Protein AF-A0A1A8FYP5-F1 (afdb_monomer)

Secondary structure (DSSP, 8-state):
--GGG--GGGEEEEEE-SSEEEEEESSSSEEEEEEEEEGGGTTS-SS-HHHHHHHHHHHHHHIIIIIHHHH-TTT----EEEE--HHHHHHHHHHHHTTS-GGGTTEEE--SS-EEEEEE-TTS-TTS---SSPPEEEEE-----S----TT---GGGGTS-HHHHHHHHHHHTTS-SS-----HHHHTT--HHHHHHHHHHHHHS-TTTEEEEETTEEEE-PPTT-SSPP-HHHHHHHHHHHHHSSSSS--S---HHHHHHHHHHHHHHHHH---S--------------S-TT-HHHHHHHH--

Structure (mmCIF, N/CA/C/O backbone):
data_AF-A0A1A8FYP5-F1
#
_entry.id   AF-A0A1A8FYP5-F1
#
loop_
_atom_site.group_PDB
_atom_site.id
_atom_site.type_symbol
_atom_site.label_atom_id
_atom_site.label_alt_id
_atom_site.label_comp_id
_atom_site.label_asym_id
_atom_site.label_entity_id
_atom_site.label_seq_id
_atom_site.pdbx_PDB_ins_code
_atom_site.Cartn_x
_atom_site.Cartn_y
_atom_site.Cartn_z
_atom_site.occupancy
_atom_site.B_iso_or_equiv
_atom_site.auth_seq_id
_atom_site.auth_comp_id
_atom_site.auth_asym_id
_atom_site.auth_atom_id
_atom_site.pdbx_PDB_model_num
ATOM 1 N N . MET A 1 1 ? -21.197 -4.243 16.139 1.00 51.50 1 MET A N 1
ATOM 2 C CA . MET A 1 1 ? -20.374 -3.668 17.222 1.00 51.50 1 MET A CA 1
ATOM 3 C C . MET A 1 1 ? -21.334 -2.802 18.012 1.00 51.50 1 MET A C 1
ATOM 5 O O . MET A 1 1 ? -21.936 -1.933 17.393 1.00 51.50 1 MET A O 1
ATOM 9 N N . GLU A 1 2 ? -21.618 -3.127 19.275 1.00 50.84 2 GLU A N 1
ATOM 10 C CA . GLU A 1 2 ? -22.495 -2.278 20.097 1.00 50.84 2 GLU A CA 1
ATOM 11 C C . GLU A 1 2 ? -21.805 -0.919 20.267 1.00 50.84 2 GLU A C 1
ATOM 13 O O . GLU A 1 2 ? -20.678 -0.856 20.756 1.00 50.84 2 GLU A O 1
ATOM 18 N N . LEU A 1 3 ? -22.440 0.150 19.782 1.00 54.50 3 LEU A N 1
ATOM 19 C CA . LEU A 1 3 ? -21.845 1.489 19.717 1.00 54.50 3 LEU A CA 1
ATOM 20 C C . LEU A 1 3 ? -21.621 2.104 21.109 1.00 54.50 3 LEU A C 1
ATOM 22 O O . LEU A 1 3 ? -20.746 2.948 21.255 1.00 54.50 3 LEU A O 1
ATOM 26 N N . ASP A 1 4 ? -22.320 1.617 22.137 1.00 53.53 4 ASP A N 1
ATOM 27 C CA . ASP A 1 4 ? -22.262 2.142 23.509 1.00 53.53 4 ASP A CA 1
ATOM 28 C C . ASP A 1 4 ? -21.090 1.594 24.355 1.00 53.53 4 ASP A C 1
ATOM 30 O O . ASP A 1 4 ? -21.012 1.866 25.551 1.00 53.53 4 ASP A O 1
ATOM 34 N N . LYS A 1 5 ? -20.170 0.809 23.768 1.00 67.88 5 LYS A N 1
ATOM 35 C CA . LYS A 1 5 ? -19.053 0.150 24.485 1.00 67.88 5 LYS A CA 1
ATOM 36 C C . LYS A 1 5 ? -17.725 0.149 23.716 1.00 67.88 5 LYS A C 1
ATOM 38 O O . LYS A 1 5 ? -16.958 -0.807 23.804 1.00 67.88 5 LYS A O 1
ATOM 43 N N . MET A 1 6 ? -17.455 1.168 22.901 1.00 88.19 6 MET A N 1
ATOM 44 C CA . MET A 1 6 ? -16.151 1.256 22.232 1.00 88.19 6 MET A CA 1
ATOM 45 C C . MET A 1 6 ? -15.095 1.841 23.174 1.00 88.19 6 MET A C 1
ATOM 47 O O . MET A 1 6 ? -15.180 3.013 23.525 1.00 88.19 6 MET A O 1
ATOM 51 N N . ASP A 1 7 ? -14.099 1.032 23.535 1.00 92.69 7 ASP A N 1
ATOM 52 C CA . ASP A 1 7 ? -12.944 1.427 24.350 1.00 92.69 7 ASP A CA 1
ATOM 53 C C . ASP A 1 7 ? -11.739 1.736 23.443 1.00 92.69 7 ASP A C 1
ATOM 55 O O . ASP A 1 7 ? -11.328 0.908 22.625 1.00 92.69 7 ASP A O 1
ATOM 59 N N . GLU A 1 8 ? -11.142 2.927 23.553 1.00 94.12 8 GLU A N 1
ATOM 60 C CA . GLU A 1 8 ? -9.932 3.296 22.812 1.00 94.12 8 GLU A CA 1
ATOM 61 C C . GLU A 1 8 ? -8.733 2.397 23.142 1.00 94.12 8 GLU A C 1
ATOM 63 O O . GLU A 1 8 ? -7.806 2.277 22.332 1.00 94.12 8 GLU A O 1
ATOM 68 N N . ASN A 1 9 ? -8.736 1.729 24.299 1.00 95.12 9 ASN A N 1
ATOM 69 C CA . ASN A 1 9 ? -7.691 0.805 24.731 1.00 95.12 9 ASN A CA 1
ATOM 70 C C . ASN A 1 9 ? -7.602 -0.443 23.852 1.00 95.12 9 ASN A C 1
ATOM 72 O O . ASN A 1 9 ? -6.491 -0.926 23.610 1.00 95.12 9 ASN A O 1
ATOM 76 N N . ASP A 1 10 ? -8.712 -0.838 23.228 1.00 95.38 10 ASP A N 1
ATOM 77 C CA . ASP A 1 10 ? -8.781 -1.960 22.292 1.00 95.38 10 ASP A CA 1
ATOM 78 C C . ASP A 1 10 ? -8.183 -1.664 20.910 1.00 95.38 10 ASP A C 1
ATOM 80 O O . ASP A 1 10 ? -8.091 -2.556 20.061 1.00 95.38 10 ASP A O 1
ATOM 84 N N . TRP A 1 11 ? -7.734 -0.432 20.659 1.00 96.31 11 TRP A N 1
ATOM 85 C CA . TRP A 1 11 ? -7.217 -0.003 19.361 1.00 96.31 11 TRP A CA 1
ATOM 86 C C . TRP A 1 11 ? -5.785 0.507 19.460 1.00 96.31 11 TRP A C 1
ATOM 88 O O . TRP A 1 11 ? -5.407 1.232 20.378 1.00 96.31 11 TRP A O 1
ATOM 98 N N . LYS A 1 12 ? -4.960 0.164 18.474 1.00 95.88 12 LYS A N 1
ATOM 99 C CA . LYS A 1 12 ? -3.576 0.645 18.369 1.00 95.88 12 LYS A CA 1
ATOM 100 C C . LYS A 1 12 ? -3.321 1.283 17.015 1.00 95.88 12 LYS A C 1
ATOM 102 O O . LYS A 1 12 ? -3.909 0.878 16.010 1.00 95.88 12 LYS A O 1
ATOM 107 N N . TYR A 1 13 ? -2.408 2.248 16.985 1.00 96.75 13 TYR A N 1
ATOM 108 C CA . TYR A 1 13 ? -1.914 2.821 15.738 1.00 96.75 13 TYR A CA 1
ATOM 109 C C . TYR A 1 13 ? -1.364 1.717 14.823 1.00 96.75 13 TYR A C 1
ATOM 111 O O . TYR A 1 13 ? -0.540 0.907 15.248 1.00 96.75 13 TYR A O 1
ATOM 119 N N . HIS A 1 14 ? -1.831 1.677 13.574 1.00 95.94 14 HIS A N 1
ATOM 120 C CA . HIS A 1 14 ? -1.393 0.694 12.582 1.00 95.94 14 HIS A CA 1
ATOM 121 C C . HIS A 1 14 ? -0.513 1.334 11.500 1.00 95.94 14 HIS A C 1
ATOM 123 O O . HIS A 1 14 ? 0.501 0.772 11.086 1.00 95.94 14 HIS A O 1
ATOM 129 N N . GLY A 1 15 ? -0.883 2.531 11.043 1.00 94.62 15 GLY A N 1
ATOM 130 C CA . GLY A 1 15 ? -0.112 3.298 10.071 1.00 94.62 15 GLY A CA 1
ATOM 131 C C . GLY A 1 15 ? -0.932 4.412 9.438 1.00 94.62 15 GLY A C 1
ATOM 132 O O . GLY A 1 15 ? -2.146 4.489 9.609 1.00 94.62 15 GLY A O 1
ATOM 133 N N . GLU A 1 16 ? -0.290 5.279 8.659 1.00 95.12 16 GLU A N 1
ATOM 134 C CA . GLU A 1 16 ? -1.003 6.352 7.970 1.00 95.12 16 GLU A CA 1
ATOM 135 C C . GLU A 1 16 ? -0.411 6.707 6.607 1.00 95.12 16 GLU A C 1
ATOM 137 O O . GLU A 1 16 ? 0.773 6.526 6.315 1.00 95.12 16 GLU A O 1
ATOM 142 N N . GLY A 1 17 ? -1.282 7.241 5.755 1.00 92.19 17 GLY A N 1
ATOM 143 C CA . GLY A 1 17 ? -0.919 7.884 4.506 1.00 92.19 17 GLY A CA 1
ATOM 144 C C . GLY A 1 17 ? -1.102 9.397 4.583 1.00 92.19 17 GLY A C 1
ATOM 145 O O . GLY A 1 17 ? -1.262 10.002 5.640 1.00 92.19 17 GLY A O 1
ATOM 146 N N . ASN A 1 18 ? -1.109 10.039 3.416 1.00 91.19 18 ASN A N 1
ATOM 147 C CA . ASN A 1 18 ? -1.322 11.486 3.329 1.00 91.19 18 ASN A CA 1
ATOM 148 C C . ASN A 1 18 ? -2.791 11.911 3.535 1.00 91.19 18 ASN A C 1
ATOM 150 O O . ASN A 1 18 ? -3.064 13.085 3.758 1.00 91.19 18 ASN A O 1
ATOM 154 N N . LYS A 1 19 ? -3.742 10.987 3.366 1.00 93.75 19 LYS A N 1
ATOM 155 C CA . LYS A 1 19 ? -5.187 11.281 3.332 1.00 93.75 19 LYS A CA 1
ATOM 156 C C . LYS A 1 19 ? -5.993 10.537 4.395 1.00 93.75 19 LYS A C 1
ATOM 158 O O . LYS A 1 19 ? -7.156 10.849 4.592 1.00 93.75 19 LYS A O 1
ATOM 163 N N . SER A 1 20 ? -5.3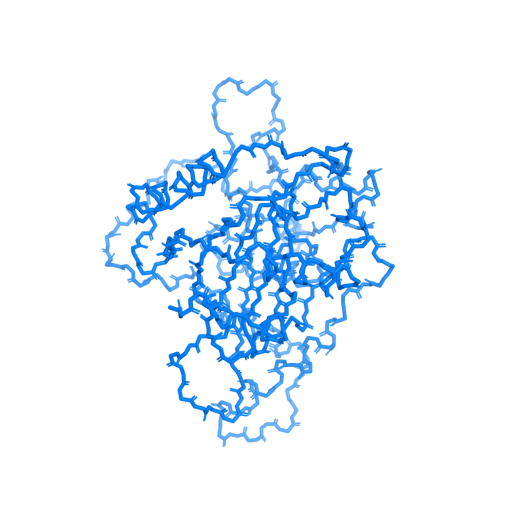95 9.543 5.043 1.00 96.75 20 SER A N 1
ATOM 164 C CA . SER A 1 20 ? -6.080 8.708 6.024 1.00 96.75 20 SER A CA 1
ATOM 165 C C . SER A 1 20 ? -5.098 8.128 7.030 1.00 96.75 20 SER A C 1
ATOM 167 O O . SER A 1 20 ? -3.932 7.899 6.686 1.00 96.75 20 SER A O 1
ATOM 169 N N . LEU A 1 21 ? -5.600 7.839 8.221 1.00 97.62 21 LEU A N 1
ATOM 170 C CA . LEU A 1 21 ? -4.923 7.133 9.302 1.00 97.62 21 LEU A CA 1
ATOM 171 C C . LEU A 1 21 ? -5.631 5.796 9.548 1.00 97.62 21 LEU A C 1
ATOM 173 O O . LEU A 1 21 ? -6.834 5.694 9.332 1.00 97.62 21 LEU A O 1
ATOM 177 N N . VAL A 1 22 ? -4.890 4.769 9.956 1.00 98.19 22 VAL A N 1
ATOM 178 C CA . VAL A 1 22 ? -5.424 3.435 10.245 1.00 98.19 22 VAL A CA 1
ATOM 179 C C . VAL A 1 22 ? -5.073 3.033 11.674 1.00 98.19 22 VAL A C 1
ATOM 181 O O . VAL A 1 22 ? -3.908 3.104 12.077 1.00 98.19 22 VAL A O 1
ATOM 184 N N . VAL A 1 23 ? -6.075 2.558 12.411 1.00 98.00 23 VAL A N 1
ATOM 185 C CA . VAL A 1 23 ? -5.914 1.870 13.698 1.00 98.00 23 VAL A CA 1
ATOM 186 C C . VAL A 1 23 ? -6.375 0.422 13.570 1.00 98.00 23 VAL A C 1
ATOM 188 O O . VAL A 1 23 ? -7.305 0.127 12.825 1.00 98.00 23 VAL A O 1
ATOM 191 N N . SER A 1 24 ? -5.730 -0.493 14.284 1.00 96.31 24 SER A N 1
ATOM 192 C CA . SER A 1 24 ? -6.094 -1.914 14.315 1.00 96.31 24 SER A CA 1
ATOM 193 C C . SER A 1 24 ? -6.605 -2.304 15.690 1.00 96.31 24 SER A C 1
ATOM 195 O O . SER A 1 24 ? -6.011 -1.886 16.685 1.00 96.31 24 SER A O 1
ATOM 197 N N . HIS A 1 25 ? -7.637 -3.140 15.739 1.00 94.81 25 HIS A N 1
ATOM 198 C CA . HIS A 1 25 ? -8.116 -3.710 16.992 1.00 94.81 25 HIS A CA 1
ATOM 199 C C . HIS A 1 25 ? -7.091 -4.724 17.539 1.00 94.81 25 HIS A C 1
ATOM 201 O O . HIS A 1 25 ? -6.414 -5.410 16.771 1.00 94.81 25 HIS A O 1
ATOM 207 N N . VAL A 1 26 ? -6.941 -4.813 18.863 1.00 91.31 26 VAL A N 1
ATOM 208 C CA . VAL A 1 26 ? -5.940 -5.677 19.518 1.00 91.31 26 VAL A CA 1
ATOM 209 C C . VAL A 1 26 ? -6.296 -7.167 19.466 1.00 91.31 26 VAL A C 1
ATOM 211 O O . VAL A 1 26 ? -5.416 -7.983 19.213 1.00 91.31 26 VAL A O 1
ATOM 214 N N . GLN A 1 27 ? -7.572 -7.514 19.664 1.00 86.56 27 GLN A N 1
ATOM 215 C CA . GLN A 1 27 ? -8.086 -8.892 19.595 1.00 86.56 27 GLN A CA 1
ATOM 216 C C . GLN A 1 27 ? -8.753 -9.248 18.257 1.00 86.56 27 GLN A C 1
ATOM 218 O O . GLN A 1 27 ? -8.592 -10.360 17.760 1.00 86.56 27 GLN A O 1
ATOM 223 N N . LEU A 1 28 ? -9.514 -8.326 17.662 1.00 89.12 28 LEU A N 1
ATOM 224 C CA . LEU A 1 28 ? -10.247 -8.586 16.425 1.00 89.12 28 LEU A CA 1
ATOM 225 C C . LEU A 1 28 ? -9.374 -8.313 15.196 1.00 89.12 28 LEU A C 1
ATOM 227 O O . LEU A 1 28 ? -8.653 -7.321 15.126 1.00 89.12 28 LEU A O 1
ATOM 231 N N . SER A 1 29 ? -9.512 -9.139 14.158 1.00 91.25 29 SER A N 1
ATOM 232 C CA . SER A 1 29 ? -8.855 -8.927 12.859 1.00 91.25 29 SER A CA 1
ATOM 233 C C . SER A 1 29 ? -9.563 -7.842 12.033 1.00 91.25 29 SER A C 1
ATOM 235 O O . SER A 1 29 ? -10.007 -8.078 10.906 1.00 91.25 29 SER A O 1
ATOM 237 N N . ARG A 1 30 ? -9.686 -6.639 12.598 1.00 94.25 30 ARG A N 1
ATOM 238 C CA . ARG A 1 30 ? -10.320 -5.472 11.977 1.00 94.25 30 ARG A CA 1
ATOM 239 C C . ARG A 1 30 ? -9.454 -4.229 12.137 1.00 94.25 30 ARG A C 1
ATOM 241 O O . ARG A 1 30 ? -8.697 -4.093 13.100 1.00 94.25 30 ARG A O 1
ATOM 248 N N . VAL A 1 31 ? -9.591 -3.316 11.186 1.00 97.44 31 VAL A N 1
ATOM 249 C CA . VAL A 1 31 ? -8.994 -1.984 11.229 1.00 97.44 31 VAL A CA 1
ATOM 250 C C . VAL A 1 31 ? -10.053 -0.924 10.956 1.00 97.44 31 VAL A C 1
ATOM 252 O O . VAL A 1 31 ? -10.997 -1.162 10.204 1.00 97.44 31 VAL A O 1
ATOM 255 N N . LEU A 1 32 ? -9.868 0.255 11.543 1.00 98.44 32 LEU A N 1
ATOM 256 C CA . LEU A 1 32 ? -10.612 1.459 11.192 1.00 98.44 32 LEU A CA 1
ATOM 257 C C . LEU A 1 32 ? -9.682 2.386 10.429 1.00 98.44 32 LEU A C 1
ATOM 259 O O . LEU A 1 32 ? -8.587 2.711 10.893 1.00 98.44 32 LEU A O 1
ATOM 263 N N . ARG A 1 33 ? -10.126 2.817 9.253 1.00 98.50 33 ARG A N 1
ATOM 264 C CA . ARG A 1 33 ? -9.458 3.830 8.447 1.00 98.50 33 ARG A CA 1
ATOM 265 C C . ARG A 1 33 ? -10.230 5.140 8.568 1.00 98.50 33 ARG A C 1
ATOM 267 O O . ARG A 1 33 ? -11.339 5.256 8.053 1.00 98.50 33 ARG A O 1
ATOM 274 N N . LEU A 1 34 ? -9.612 6.113 9.227 1.00 98.06 34 LEU A N 1
ATOM 275 C CA . LEU A 1 34 ? -10.158 7.443 9.480 1.00 98.06 34 LEU A CA 1
ATOM 276 C C . LEU A 1 34 ? -9.588 8.460 8.489 1.00 98.06 34 LEU A C 1
ATOM 278 O O . LEU A 1 34 ? -8.458 8.318 8.002 1.00 98.06 34 LEU A O 1
ATOM 282 N N . LEU A 1 35 ? -10.376 9.485 8.175 1.00 96.81 35 LEU A N 1
ATOM 283 C CA . LEU A 1 35 ? -9.966 10.576 7.295 1.00 96.81 35 LEU A CA 1
ATOM 284 C C . LEU A 1 35 ? -8.938 11.485 7.980 1.00 96.81 35 LEU A C 1
ATOM 286 O O . LEU A 1 35 ? -8.819 11.522 9.205 1.00 96.81 35 LEU A O 1
ATOM 290 N N . LYS A 1 36 ? -8.167 12.207 7.159 1.00 95.62 36 LYS A N 1
ATOM 291 C CA . LYS A 1 36 ? -7.244 13.249 7.611 1.00 95.62 36 LYS A CA 1
ATOM 292 C C . LYS A 1 36 ? -7.458 14.548 6.849 1.00 95.62 36 LYS A C 1
ATOM 294 O O . LYS A 1 36 ? -7.654 14.516 5.631 1.00 95.62 36 LYS A O 1
ATOM 299 N N . TYR A 1 37 ? -7.261 15.664 7.534 1.00 91.81 37 TYR A N 1
ATOM 300 C CA . TYR A 1 37 ? -7.334 17.015 6.980 1.00 91.81 37 TYR A CA 1
ATOM 301 C C . TYR A 1 37 ? -6.143 17.864 7.462 1.00 91.81 37 TYR A C 1
ATOM 303 O O . TYR A 1 37 ? -5.440 17.439 8.388 1.00 91.81 37 TYR A O 1
ATOM 311 N N . PRO A 1 38 ? -5.809 18.968 6.770 1.00 90.56 38 PRO A N 1
ATOM 312 C CA . PRO A 1 38 ? -4.733 19.876 7.175 1.00 90.56 38 PRO A CA 1
ATOM 313 C C . PRO A 1 38 ? -4.878 20.337 8.631 1.00 90.56 38 PRO A C 1
ATOM 315 O O . PRO A 1 38 ? -5.986 20.585 9.092 1.00 90.56 38 PRO A O 1
ATOM 318 N N . ALA A 1 39 ? -3.767 20.427 9.370 1.00 85.69 39 ALA A N 1
ATOM 319 C CA . ALA A 1 39 ? -3.796 20.867 10.770 1.00 85.69 39 ALA A CA 1
ATOM 320 C C . ALA A 1 39 ? -4.225 22.339 10.929 1.00 85.69 39 ALA A C 1
ATOM 322 O O . ALA A 1 39 ? -4.796 22.702 11.953 1.00 85.69 39 ALA A O 1
ATOM 323 N N . GLU A 1 40 ? -3.990 23.162 9.906 1.00 83.06 40 GLU A N 1
ATOM 324 C CA . GLU A 1 40 ? -4.472 24.549 9.810 1.00 83.06 40 GLU A CA 1
ATOM 325 C C . GLU A 1 40 ? -6.003 24.660 9.869 1.00 83.06 40 GLU A C 1
ATOM 327 O O . GLU A 1 40 ? -6.523 25.629 10.408 1.00 83.06 40 GLU A O 1
ATOM 332 N N . ASP A 1 41 ? -6.718 23.622 9.434 1.00 80.00 41 ASP A N 1
ATOM 333 C CA . ASP A 1 41 ? -8.180 23.563 9.481 1.00 80.00 41 ASP A CA 1
ATOM 334 C C . ASP A 1 41 ? -8.694 22.916 10.787 1.00 80.00 41 ASP A C 1
ATOM 336 O O . ASP A 1 41 ? -9.860 22.549 10.874 1.00 80.00 41 ASP A O 1
ATOM 340 N N . SER A 1 42 ? -7.845 22.702 11.804 1.00 77.44 42 SER A N 1
ATOM 341 C CA . SER A 1 42 ? -8.212 21.928 13.007 1.00 77.44 42 SER A CA 1
ATOM 342 C C . SER A 1 42 ? -9.259 22.572 13.914 1.00 77.44 42 SER A C 1
ATOM 344 O O . SER A 1 42 ? -9.904 21.841 14.661 1.00 77.44 42 SER A O 1
ATOM 346 N N . GLU A 1 43 ? -9.460 23.889 13.841 1.00 77.00 43 GLU A N 1
ATOM 347 C CA . GLU A 1 43 ? -10.414 24.601 14.701 1.00 77.00 43 GLU A CA 1
ATOM 348 C C . GLU A 1 43 ? -11.875 24.415 14.269 1.00 77.00 43 GLU A C 1
ATOM 350 O O . GLU A 1 43 ? -12.780 24.508 15.099 1.00 77.00 43 GLU A O 1
ATOM 355 N N . ASN A 1 44 ? -12.113 24.119 12.987 1.00 78.62 44 ASN A N 1
ATOM 356 C CA . ASN A 1 44 ? -13.449 23.973 12.419 1.00 78.62 44 ASN A CA 1
ATOM 357 C C . ASN A 1 44 ? -13.621 22.596 11.767 1.00 78.62 44 ASN A C 1
ATOM 359 O O . ASN A 1 44 ? -12.673 22.049 11.205 1.00 78.62 44 ASN A O 1
ATOM 363 N N . PRO A 1 45 ? -14.834 22.016 11.783 1.00 80.19 45 PRO A N 1
ATOM 364 C CA . PRO A 1 45 ? -15.087 20.792 11.041 1.00 80.19 45 PRO A CA 1
ATOM 365 C C . PRO A 1 45 ? -14.866 21.055 9.538 1.00 80.19 45 PRO A C 1
ATOM 367 O O . PRO A 1 45 ? -15.543 21.912 8.966 1.00 80.19 45 PRO A O 1
ATOM 370 N N . PRO A 1 46 ? -13.958 20.320 8.866 1.00 83.06 46 PRO A N 1
ATOM 371 C CA . PRO A 1 46 ? -13.638 20.558 7.454 1.00 83.06 46 PRO A CA 1
ATOM 372 C C . PRO A 1 46 ? -14.792 20.175 6.512 1.00 83.06 46 PRO A C 1
ATOM 374 O O . PRO A 1 46 ? -14.787 20.535 5.338 1.00 83.06 46 PRO A O 1
ATOM 377 N N . GLN A 1 47 ? -15.746 19.388 7.014 1.00 90.00 47 GLN A N 1
ATOM 378 C CA . GLN A 1 47 ? -16.931 18.906 6.313 1.00 90.00 47 GLN A CA 1
ATOM 379 C C . GLN A 1 47 ? -17.980 18.422 7.325 1.00 90.00 47 GLN A C 1
ATOM 381 O O . GLN A 1 47 ? -17.651 18.153 8.484 1.00 90.00 47 GLN A O 1
ATOM 386 N N . THR A 1 48 ? -19.234 18.273 6.892 1.00 93.00 48 THR A N 1
ATOM 387 C CA . THR A 1 48 ? -20.295 17.691 7.731 1.00 93.00 48 THR A CA 1
ATOM 388 C C . THR A 1 48 ? -20.138 16.173 7.872 1.00 93.00 48 THR A C 1
ATOM 390 O O . THR A 1 48 ? -19.434 15.523 7.092 1.00 93.00 48 THR A O 1
ATOM 393 N N . ALA A 1 49 ? -20.822 15.576 8.853 1.00 93.38 49 ALA A N 1
ATOM 394 C CA . ALA A 1 49 ? -20.826 14.125 9.037 1.00 93.38 49 ALA A CA 1
ATOM 395 C C . ALA A 1 49 ? -21.393 13.389 7.808 1.00 93.38 49 ALA A C 1
ATOM 397 O O . ALA A 1 49 ? -20.879 12.342 7.422 1.00 93.38 49 ALA A O 1
ATOM 398 N N . GLU A 1 50 ? -22.399 13.956 7.142 1.00 95.75 50 GLU A N 1
ATOM 399 C CA . GLU A 1 50 ? -23.004 13.413 5.921 1.00 95.75 50 GLU A CA 1
ATOM 400 C C . GLU A 1 50 ? -22.030 13.463 4.742 1.00 95.75 50 GLU A C 1
ATOM 402 O O . GLU A 1 50 ? -21.937 12.507 3.971 1.00 95.75 50 GLU A O 1
ATOM 407 N N . GLN A 1 51 ? -21.268 14.553 4.617 1.00 96.25 51 GLN A N 1
ATOM 408 C CA . GLN A 1 51 ? -20.231 14.688 3.594 1.00 96.25 51 GLN A CA 1
ATOM 409 C C . GLN A 1 51 ? -19.098 13.683 3.821 1.00 96.25 51 GLN A C 1
ATOM 411 O O . GLN A 1 51 ? -18.700 12.991 2.883 1.00 96.25 51 GLN A O 1
ATOM 416 N N . ALA A 1 52 ? -18.635 13.534 5.066 1.00 95.75 52 ALA A N 1
ATOM 417 C CA . ALA A 1 52 ? -17.641 12.528 5.428 1.00 95.75 52 ALA A CA 1
ATOM 418 C C . ALA A 1 52 ? -18.150 11.104 5.157 1.00 95.75 52 ALA A C 1
ATOM 420 O O . ALA A 1 52 ? -17.440 10.295 4.557 1.00 95.75 52 ALA A O 1
ATOM 421 N N . PHE A 1 53 ? -19.397 10.806 5.534 1.00 97.44 53 PHE A N 1
ATOM 422 C CA . PHE A 1 53 ? -20.037 9.524 5.253 1.00 97.44 53 PHE A CA 1
ATOM 423 C C . PHE A 1 53 ? -20.082 9.250 3.748 1.00 97.44 53 PHE A C 1
ATOM 425 O O . PHE A 1 53 ? -19.616 8.204 3.306 1.00 97.44 53 PHE A O 1
ATOM 432 N N . SER A 1 54 ? -20.571 10.204 2.949 1.00 97.75 54 SER A N 1
ATOM 433 C CA . SER A 1 54 ? -20.643 10.084 1.489 1.00 97.75 54 SER A CA 1
ATOM 434 C C . SER A 1 54 ? -19.257 9.910 0.860 1.00 97.75 54 SER A C 1
ATOM 436 O O . SER A 1 54 ? -19.075 9.070 -0.019 1.00 97.75 54 SER A O 1
ATOM 438 N N . GLN A 1 55 ? -18.240 10.624 1.353 1.00 97.12 55 GLN A N 1
ATOM 439 C CA . GLN A 1 55 ? -16.861 10.457 0.901 1.00 97.12 55 GLN A CA 1
ATOM 440 C C . GLN A 1 55 ? -16.358 9.026 1.126 1.00 97.12 55 GLN A C 1
ATOM 442 O O . GLN A 1 55 ? -15.721 8.456 0.238 1.00 97.12 55 GLN A O 1
ATOM 447 N N . ILE A 1 56 ? -16.615 8.446 2.301 1.00 97.94 56 ILE A N 1
ATOM 448 C CA . ILE A 1 56 ? -16.192 7.077 2.606 1.00 97.94 56 ILE A CA 1
ATOM 449 C C . ILE A 1 56 ? -17.045 6.063 1.832 1.00 97.94 56 ILE A C 1
ATOM 451 O O . ILE A 1 56 ? -16.493 5.099 1.303 1.00 97.94 56 ILE A O 1
ATOM 455 N N . GLN A 1 57 ? -18.346 6.307 1.679 1.00 98.44 57 GLN A N 1
ATOM 456 C CA . GLN A 1 57 ? -19.236 5.466 0.879 1.00 98.44 57 GLN A CA 1
ATOM 457 C C . GLN A 1 57 ? -18.776 5.403 -0.580 1.00 98.44 57 GLN A C 1
ATOM 459 O O . GLN A 1 57 ? -18.653 4.316 -1.127 1.00 98.44 57 GLN A O 1
ATOM 464 N N . ASN A 1 58 ? -18.365 6.528 -1.171 1.00 98.38 58 ASN A N 1
ATOM 465 C CA . ASN A 1 58 ? -17.791 6.547 -2.518 1.00 98.38 58 ASN A CA 1
ATOM 466 C C . ASN A 1 58 ? -16.518 5.684 -2.635 1.00 98.38 58 ASN A C 1
ATOM 468 O O . ASN A 1 58 ? -16.245 5.128 -3.698 1.00 98.38 58 ASN A O 1
ATOM 472 N N . ILE A 1 59 ? -15.721 5.555 -1.563 1.00 98.19 59 ILE A N 1
ATOM 473 C CA . ILE A 1 59 ? -14.557 4.650 -1.539 1.00 98.19 59 ILE A CA 1
ATOM 474 C C . ILE A 1 59 ? -15.020 3.189 -1.558 1.00 98.19 59 ILE A C 1
ATOM 476 O O . ILE A 1 59 ? -14.443 2.391 -2.299 1.00 98.19 59 ILE A O 1
ATOM 480 N N . VAL A 1 60 ? -16.041 2.850 -0.764 1.00 98.25 60 VAL A N 1
ATOM 481 C CA . VAL A 1 60 ? -16.642 1.508 -0.736 1.00 98.25 60 VAL A CA 1
ATOM 482 C C . VAL A 1 60 ? -17.224 1.167 -2.105 1.00 98.25 60 VAL A C 1
ATOM 484 O O . VAL A 1 60 ? -16.842 0.147 -2.670 1.00 98.25 60 VAL A O 1
ATOM 487 N N . ASP A 1 61 ? -18.037 2.055 -2.674 1.00 98.31 61 ASP A N 1
ATOM 488 C CA . ASP A 1 61 ? -18.715 1.857 -3.957 1.00 98.31 61 ASP A CA 1
ATOM 489 C C . ASP A 1 61 ? -17.723 1.735 -5.113 1.00 98.31 61 ASP A C 1
ATOM 491 O O . ASP A 1 61 ? -17.869 0.880 -5.982 1.00 98.31 61 ASP A O 1
ATOM 495 N N . PHE A 1 62 ? -16.666 2.552 -5.131 1.00 98.50 62 PHE A N 1
ATOM 496 C CA . PHE A 1 62 ? -15.608 2.405 -6.127 1.00 98.50 62 PHE A CA 1
ATOM 497 C C . PHE A 1 62 ? -14.883 1.063 -5.973 1.00 98.50 62 PHE A C 1
ATOM 499 O O . PHE A 1 62 ? -14.572 0.395 -6.962 1.00 98.50 62 PHE A O 1
ATOM 506 N N . SER A 1 63 ? -14.627 0.644 -4.732 1.00 97.56 63 SER A N 1
ATOM 507 C CA . SER A 1 63 ? -13.995 -0.643 -4.464 1.00 97.56 63 SER A CA 1
ATOM 508 C C . SER A 1 63 ? -14.873 -1.812 -4.922 1.00 97.56 63 SER A C 1
ATOM 510 O O . SER A 1 63 ? -14.384 -2.672 -5.649 1.00 97.56 63 SER A O 1
ATOM 512 N N . SER A 1 64 ? -16.158 -1.834 -4.553 1.00 96.44 64 SER A N 1
ATOM 513 C CA . SER A 1 64 ? -17.083 -2.931 -4.862 1.00 96.44 64 SER A CA 1
ATOM 514 C C . SER A 1 64 ? -17.529 -2.952 -6.319 1.00 96.44 64 SER A C 1
ATOM 516 O O . SER A 1 64 ? -17.591 -4.017 -6.918 1.00 96.44 64 SER A O 1
ATOM 518 N N . ASN A 1 65 ? -17.823 -1.794 -6.908 1.00 97.00 65 ASN A N 1
ATOM 519 C CA . ASN A 1 65 ? -18.465 -1.737 -8.222 1.00 97.00 65 ASN A CA 1
ATOM 520 C C . ASN A 1 65 ? -17.444 -1.666 -9.366 1.00 97.00 65 ASN A C 1
ATOM 522 O O . ASN A 1 65 ? -17.749 -2.061 -10.491 1.00 97.00 65 ASN A O 1
ATOM 526 N N . VAL A 1 66 ? -16.226 -1.175 -9.094 1.00 97.88 66 VAL A N 1
ATOM 527 C CA . VAL A 1 66 ? -15.167 -1.028 -10.108 1.00 97.88 66 VAL A CA 1
ATOM 528 C C . VAL A 1 66 ? -13.999 -1.969 -9.835 1.00 97.88 66 VAL A C 1
ATOM 530 O O . VAL A 1 66 ? -13.637 -2.765 -10.700 1.00 97.88 66 VAL A O 1
ATOM 533 N N . MET A 1 67 ? -13.383 -1.893 -8.652 1.00 97.88 67 MET A N 1
ATOM 534 C CA . MET A 1 67 ? -12.122 -2.604 -8.409 1.00 97.88 67 MET A CA 1
ATOM 535 C C . MET A 1 67 ? -12.306 -4.113 -8.245 1.00 97.88 67 MET A C 1
ATOM 537 O O . MET A 1 67 ? -11.478 -4.860 -8.762 1.00 97.88 67 MET A O 1
ATOM 541 N N . CYS A 1 68 ? -13.383 -4.567 -7.599 1.00 95.69 68 CYS A N 1
ATOM 542 C CA . CYS A 1 68 ? -13.726 -5.988 -7.531 1.00 95.69 68 CYS A CA 1
ATOM 543 C C . CYS A 1 68 ? -13.898 -6.596 -8.930 1.00 95.69 68 CYS A C 1
ATOM 545 O O . CYS A 1 68 ? -13.301 -7.625 -9.222 1.00 95.69 68 CYS A O 1
ATOM 547 N N . SER A 1 69 ? -14.598 -5.910 -9.837 1.00 95.06 69 SER A N 1
ATOM 548 C CA . SER A 1 69 ? -14.783 -6.360 -11.224 1.00 95.06 69 SER A CA 1
ATOM 549 C C . SER A 1 69 ? -13.468 -6.451 -12.012 1.00 95.06 69 SER A C 1
ATOM 551 O O . SER A 1 69 ? -13.318 -7.314 -12.872 1.00 95.06 69 SER A O 1
ATOM 553 N N . LEU A 1 70 ? -12.507 -5.560 -11.740 1.00 96.12 70 LEU A N 1
ATOM 554 C CA . LEU A 1 70 ? -11.225 -5.513 -12.456 1.00 96.12 70 LEU A CA 1
ATOM 555 C C . LEU A 1 70 ? -10.166 -6.463 -11.887 1.00 96.12 70 LEU A C 1
ATOM 557 O O . LEU A 1 70 ? -9.312 -6.934 -12.636 1.00 96.12 70 LEU A O 1
ATOM 561 N N . LEU A 1 71 ? -10.165 -6.684 -10.571 1.00 95.62 71 LEU A N 1
ATOM 562 C CA . LEU A 1 71 ? -9.112 -7.426 -9.870 1.00 95.62 71 LEU A CA 1
ATOM 563 C C . LEU A 1 71 ? -9.587 -8.764 -9.295 1.00 95.62 71 LEU A C 1
ATOM 565 O O . LEU A 1 71 ? -8.749 -9.611 -9.012 1.00 95.62 71 LEU A O 1
ATOM 569 N N . GLY A 1 72 ? -10.895 -8.964 -9.144 1.00 93.44 72 GLY A N 1
ATOM 570 C CA . GLY A 1 72 ? -11.531 -10.152 -8.582 1.00 93.44 72 GLY A CA 1
ATOM 571 C C . GLY A 1 72 ? -11.875 -10.024 -7.094 1.00 93.44 72 GLY A C 1
ATOM 572 O O . GLY A 1 72 ? -11.076 -9.541 -6.289 1.00 93.44 72 GLY A O 1
ATOM 573 N N . ASP A 1 73 ? -13.040 -10.555 -6.713 1.00 91.75 73 ASP A N 1
ATOM 574 C CA . ASP A 1 73 ? -13.591 -10.501 -5.345 1.00 91.75 73 ASP A CA 1
ATOM 575 C C . ASP A 1 73 ? -12.695 -11.165 -4.292 1.00 91.75 73 ASP A C 1
ATOM 577 O O . ASP A 1 73 ? -12.716 -10.811 -3.116 1.00 91.75 73 ASP A O 1
ATOM 581 N N . LYS A 1 74 ? -11.859 -12.123 -4.711 1.00 91.19 74 LYS A N 1
ATOM 582 C CA . LYS A 1 74 ? -10.886 -12.791 -3.833 1.00 91.19 74 LYS A CA 1
ATOM 583 C C . LYS A 1 74 ? -9.746 -11.866 -3.391 1.00 91.19 74 LYS A C 1
ATOM 585 O O . LYS A 1 74 ? -9.091 -12.157 -2.395 1.00 91.19 74 LYS A O 1
ATOM 590 N N . PHE A 1 75 ? -9.476 -10.797 -4.141 1.00 93.44 75 PHE A N 1
ATOM 591 C CA . PHE A 1 75 ? -8.309 -9.931 -3.951 1.00 93.44 75 PHE A CA 1
ATOM 592 C C . PHE A 1 75 ? -8.669 -8.521 -3.465 1.00 93.44 75 PHE A C 1
ATOM 594 O O . PHE A 1 75 ? -7.773 -7.748 -3.117 1.00 93.44 75 PHE A O 1
ATOM 601 N N . VAL A 1 76 ? -9.959 -8.172 -3.434 1.00 96.00 76 VAL A N 1
ATOM 602 C CA . VAL A 1 76 ? -10.445 -6.841 -3.057 1.00 96.00 76 VAL A CA 1
ATOM 603 C C . VAL A 1 76 ? -11.401 -6.946 -1.873 1.00 96.00 76 VAL A C 1
ATOM 605 O O . VAL A 1 76 ? -12.398 -7.656 -1.915 1.00 96.00 76 VAL A O 1
ATOM 608 N N . HIS A 1 77 ? -11.111 -6.192 -0.811 1.00 95.12 77 HIS A N 1
ATOM 609 C CA . HIS A 1 77 ? -11.963 -6.090 0.372 1.00 95.12 77 HIS A CA 1
ATOM 610 C C . HIS A 1 77 ? -12.446 -4.649 0.531 1.00 95.12 77 HIS A C 1
ATOM 612 O O . HIS A 1 77 ? -11.685 -3.782 0.962 1.00 95.12 77 HIS A O 1
ATOM 618 N N . SER A 1 78 ? -13.708 -4.399 0.184 1.00 96.00 78 SER A N 1
ATOM 619 C CA . SER A 1 78 ? -14.283 -3.046 0.174 1.00 96.00 78 SER A CA 1
ATOM 620 C C . SER A 1 78 ? -14.567 -2.490 1.570 1.00 96.00 78 SER A C 1
ATOM 622 O O . SER A 1 78 ? -14.492 -1.280 1.769 1.00 96.00 78 SER A O 1
ATOM 624 N N . GLY A 1 79 ? -14.821 -3.368 2.546 1.00 95.88 79 GLY A N 1
ATOM 625 C CA . GLY A 1 79 ? -15.200 -2.965 3.899 1.00 95.88 79 GLY A CA 1
ATOM 626 C C . GLY A 1 79 ? -16.591 -2.336 3.958 1.00 95.88 79 GLY A C 1
ATOM 627 O O . GLY A 1 79 ? -17.392 -2.483 3.037 1.00 95.88 79 GLY A O 1
ATOM 628 N N . GLU A 1 80 ? -16.865 -1.642 5.057 1.00 97.50 80 GLU A N 1
ATOM 629 C CA . GLU A 1 80 ? -18.141 -0.971 5.311 1.00 97.50 80 GLU A CA 1
ATOM 630 C C . GLU A 1 80 ? -17.923 0.381 6.000 1.00 97.50 80 GLU A C 1
ATOM 632 O O . GLU A 1 80 ? -16.990 0.550 6.795 1.00 97.50 80 GLU A O 1
ATOM 637 N N . VAL A 1 81 ? -18.781 1.357 5.698 1.00 98.00 81 VAL A N 1
ATOM 638 C CA . VAL A 1 81 ? -18.788 2.639 6.411 1.00 98.00 81 VAL A CA 1
ATOM 639 C C . VAL A 1 81 ? -19.413 2.425 7.783 1.00 98.00 81 VAL A C 1
ATOM 641 O O . VAL A 1 81 ? -20.509 1.880 7.891 1.00 98.00 81 VAL A O 1
ATOM 644 N N . VAL A 1 82 ? -18.736 2.872 8.838 1.00 96.88 82 VAL A N 1
ATOM 645 C CA . VAL A 1 82 ? -19.233 2.781 10.214 1.00 96.88 82 VAL A CA 1
ATOM 646 C C . VAL A 1 82 ? -19.316 4.160 10.847 1.00 96.88 82 VAL A C 1
ATOM 648 O O . VAL A 1 82 ? -18.450 5.013 10.635 1.00 96.88 82 VAL A O 1
ATOM 651 N N . LYS A 1 83 ? -20.366 4.356 11.645 1.00 96.06 83 LYS A N 1
ATOM 652 C CA . LYS A 1 83 ? -20.490 5.491 12.558 1.00 96.06 83 LYS A CA 1
ATOM 653 C C . LYS A 1 83 ? -19.889 5.101 13.904 1.00 96.06 83 LYS A C 1
ATOM 655 O O . LYS A 1 83 ? -20.062 3.970 14.343 1.00 96.06 83 LYS A O 1
ATOM 660 N N . LEU A 1 84 ? -19.180 6.026 14.529 1.00 95.88 84 LEU A N 1
ATOM 661 C CA . LEU A 1 84 ? -18.439 5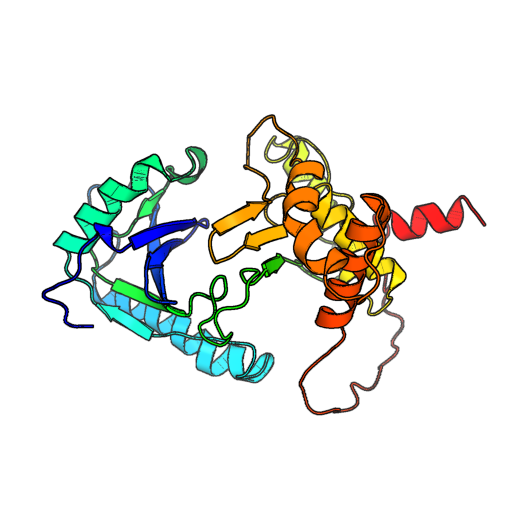.848 15.769 1.00 95.88 84 LEU A CA 1
ATOM 662 C C . LEU A 1 84 ? -18.879 6.918 16.778 1.00 95.88 84 LEU A C 1
ATOM 664 O O . LEU A 1 84 ? -19.145 8.053 16.370 1.00 95.88 84 LEU A O 1
ATOM 668 N N . PRO A 1 85 ? -18.909 6.609 18.085 1.00 95.88 85 PRO A N 1
ATOM 669 C CA . PRO A 1 85 ? -19.124 7.625 19.109 1.00 95.88 85 PRO A CA 1
ATOM 670 C C . PRO A 1 85 ? -18.030 8.697 19.045 1.00 95.88 85 PRO A C 1
ATOM 672 O O . PRO A 1 85 ? -16.842 8.376 19.002 1.00 95.88 85 PRO A O 1
ATOM 675 N N . LEU A 1 86 ? -18.413 9.976 19.063 1.00 95.00 86 LEU A N 1
ATOM 676 C CA . LEU A 1 86 ? -17.446 11.078 18.963 1.00 95.00 86 LEU A CA 1
ATOM 677 C C . LEU A 1 86 ? -16.444 11.080 20.117 1.00 95.00 86 LEU A C 1
ATOM 679 O O . LEU A 1 86 ? -15.274 11.387 19.907 1.00 95.00 86 LEU A O 1
ATOM 683 N N . GLU A 1 87 ? -16.891 10.704 21.315 1.00 95.69 87 GLU A N 1
ATOM 684 C CA . GLU A 1 87 ? -16.011 10.630 22.478 1.00 95.69 87 GLU A CA 1
ATOM 685 C C . GLU A 1 87 ? -14.909 9.587 22.283 1.00 95.69 87 GLU A C 1
ATOM 687 O O . GLU A 1 87 ? -13.731 9.911 22.416 1.00 95.69 87 GLU A O 1
ATOM 692 N N . PHE A 1 88 ? -15.266 8.386 21.816 1.00 96.44 88 PHE A N 1
ATOM 693 C CA . PHE A 1 88 ? -14.298 7.352 21.442 1.00 96.44 88 PHE A CA 1
ATOM 694 C C . PHE A 1 88 ? -13.271 7.872 20.425 1.00 96.44 88 PHE A C 1
ATOM 696 O O . PHE A 1 88 ? -12.069 7.686 20.603 1.00 96.44 88 PHE A O 1
ATOM 703 N N . VAL A 1 89 ? -13.714 8.558 19.364 1.00 96.19 89 VAL A N 1
ATOM 704 C CA . VAL A 1 89 ? -12.805 9.064 18.320 1.00 96.19 89 VAL A CA 1
ATOM 705 C C . VAL A 1 89 ? -11.839 10.120 18.875 1.00 96.19 89 VAL A C 1
ATOM 707 O O . VAL A 1 89 ? -10.659 10.124 18.512 1.00 96.19 89 VAL A O 1
ATOM 710 N N . ARG A 1 90 ? -12.303 10.992 19.779 1.00 95.81 90 ARG A N 1
ATOM 711 C CA . ARG A 1 90 ? -11.464 12.004 20.442 1.00 95.81 90 ARG A CA 1
ATOM 712 C C . ARG A 1 90 ? -10.420 11.364 21.353 1.00 95.81 90 ARG A C 1
ATOM 714 O O . ARG A 1 90 ? -9.238 11.678 2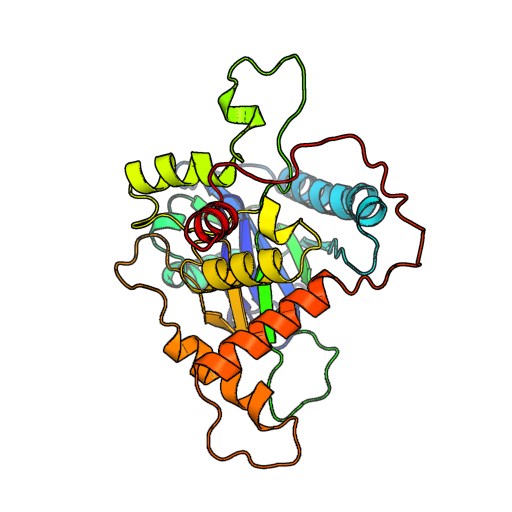1.205 1.00 95.81 90 ARG A O 1
ATOM 721 N N . GLN A 1 91 ? -10.824 10.429 22.216 1.00 96.94 91 GLN A N 1
ATOM 722 C CA . GLN A 1 91 ? -9.901 9.707 23.101 1.00 96.94 91 GLN A CA 1
ATOM 723 C C . GLN A 1 91 ? -8.875 8.898 22.301 1.00 96.94 91 GLN A C 1
ATOM 725 O O . GLN A 1 91 ? -7.669 8.968 22.554 1.00 96.94 91 GLN A O 1
ATOM 730 N N . LEU A 1 92 ? -9.327 8.221 21.241 1.00 97.19 92 LEU A N 1
ATOM 731 C CA . LEU A 1 92 ? -8.454 7.510 20.317 1.00 97.19 92 LEU A CA 1
ATOM 732 C C . LEU A 1 92 ? -7.420 8.445 19.675 1.00 97.19 92 LEU A C 1
ATOM 734 O O . LEU A 1 92 ? -6.248 8.078 19.600 1.00 97.19 92 LEU A O 1
ATOM 738 N N . SER A 1 93 ? -7.829 9.644 19.240 1.00 96.50 93 SER A N 1
ATOM 739 C CA . SER A 1 93 ? -6.937 10.655 18.650 1.00 96.50 93 SER A CA 1
ATOM 740 C C . SER A 1 93 ? -5.785 11.006 19.589 1.00 96.50 93 SER A C 1
ATOM 742 O O . SER A 1 93 ? -4.617 10.949 19.196 1.00 96.50 93 SER A O 1
ATOM 744 N N . ILE A 1 94 ? -6.114 11.301 20.851 1.00 96.50 94 ILE A N 1
ATOM 745 C CA . ILE A 1 94 ? -5.146 11.652 21.897 1.00 96.50 94 ILE A CA 1
ATOM 746 C C . ILE A 1 94 ? -4.192 10.478 22.137 1.00 96.50 94 ILE A C 1
ATOM 748 O O . ILE A 1 94 ? -2.969 10.643 22.082 1.00 96.50 94 ILE A O 1
ATOM 752 N N . LYS A 1 95 ? -4.741 9.270 22.323 1.00 96.69 95 LYS A N 1
ATOM 753 C CA . LYS A 1 95 ? -3.969 8.049 22.579 1.00 96.69 95 LYS A CA 1
ATOM 754 C C . LYS A 1 95 ? -2.946 7.766 21.481 1.00 96.69 95 LYS A C 1
ATOM 756 O O . LYS A 1 95 ? -1.805 7.412 21.771 1.00 96.69 95 LYS A O 1
ATOM 761 N N . ILE A 1 96 ? -3.324 7.882 20.210 1.00 96.69 96 ILE A N 1
ATOM 762 C CA . ILE A 1 96 ? -2.431 7.489 19.112 1.00 96.69 96 ILE A CA 1
ATOM 763 C C . ILE A 1 96 ? -1.460 8.592 18.694 1.00 96.69 96 ILE A C 1
ATOM 765 O O . ILE A 1 96 ? -0.507 8.287 17.983 1.00 96.69 96 ILE A O 1
ATOM 769 N N . GLN A 1 97 ? -1.658 9.845 19.114 1.00 95.06 97 GLN A N 1
ATOM 770 C CA . GLN A 1 97 ? -0.903 10.990 18.596 1.00 95.06 97 GLN A CA 1
ATOM 771 C C . GLN A 1 97 ? 0.619 10.826 18.739 1.00 95.06 97 GLN A C 1
ATOM 773 O O . GLN A 1 97 ? 1.351 11.103 17.793 1.00 95.06 97 GLN A O 1
ATOM 778 N N . HIS A 1 98 ? 1.098 10.308 19.871 1.00 93.25 98 HIS A N 1
ATOM 779 C CA . HIS A 1 98 ? 2.530 10.086 20.115 1.00 93.25 98 HIS A CA 1
ATOM 780 C C . HIS A 1 98 ? 3.120 8.887 19.350 1.00 93.25 98 HIS A C 1
ATOM 782 O O . HIS A 1 98 ? 4.336 8.763 19.239 1.00 93.25 98 HIS A O 1
ATOM 788 N N . HIS A 1 99 ? 2.274 8.017 18.791 1.00 93.44 99 HIS A N 1
ATOM 789 C CA . HIS A 1 99 ? 2.696 6.915 17.924 1.00 93.44 99 HIS A CA 1
ATOM 790 C C . HIS A 1 99 ? 2.832 7.343 16.456 1.00 93.44 99 HIS A C 1
ATOM 792 O O . HIS A 1 99 ? 3.375 6.596 15.636 1.00 93.44 99 HIS A O 1
ATOM 798 N N . ARG A 1 100 ? 2.316 8.525 16.100 1.00 94.06 100 ARG A N 1
ATOM 799 C CA . ARG A 1 100 ? 2.344 9.031 14.730 1.00 94.06 100 ARG A CA 1
ATOM 800 C C . ARG A 1 100 ? 3.735 9.569 14.400 1.00 94.06 100 ARG A C 1
ATOM 802 O O . ARG A 1 100 ? 4.324 10.292 15.203 1.00 94.06 100 ARG A O 1
ATOM 809 N N . PRO A 1 101 ? 4.269 9.282 13.203 1.00 90.50 101 PRO A N 1
ATOM 810 C CA . PRO A 1 101 ? 5.520 9.882 12.780 1.00 90.50 101 PRO A CA 1
ATOM 811 C C . PRO A 1 101 ? 5.410 11.406 12.687 1.00 90.50 101 PRO A C 1
ATOM 813 O O . PRO A 1 101 ? 4.475 11.913 12.071 1.00 90.50 101 PRO A O 1
ATOM 816 N N . VAL A 1 102 ? 6.397 12.133 13.220 1.00 90.06 102 VAL A N 1
ATOM 817 C CA . VAL A 1 102 ? 6.383 13.609 13.306 1.00 90.06 102 VAL A CA 1
ATOM 818 C C . VAL A 1 102 ? 6.088 14.271 11.954 1.00 90.06 102 VAL A C 1
ATOM 820 O O . VAL A 1 102 ? 5.267 15.177 11.865 1.00 90.06 102 VAL A O 1
ATOM 823 N N . TRP A 1 103 ? 6.668 13.758 10.866 1.00 87.75 103 TRP A N 1
ATOM 824 C CA . TRP A 1 103 ? 6.467 14.278 9.504 1.00 87.75 103 TRP A CA 1
ATOM 825 C C . TRP A 1 103 ? 5.071 14.015 8.908 1.00 87.75 103 TRP A C 1
ATOM 827 O O . TRP A 1 103 ? 4.820 14.364 7.756 1.00 87.75 103 TRP A O 1
ATOM 837 N N . ARG A 1 104 ? 4.182 13.330 9.636 1.00 91.44 104 ARG A N 1
ATOM 838 C CA . ARG A 1 104 ? 2.780 13.083 9.262 1.00 91.44 104 ARG A CA 1
ATOM 839 C C . ARG A 1 104 ? 1.788 13.928 10.061 1.00 91.44 104 ARG A C 1
ATOM 841 O O . ARG A 1 104 ? 0.579 13.835 9.799 1.00 91.44 104 ARG A O 1
ATOM 848 N N . CYS A 1 105 ? 2.290 14.691 11.031 1.00 92.31 105 CYS A N 1
ATOM 849 C CA . CYS A 1 105 ? 1.514 15.537 11.932 1.00 92.31 105 CYS A CA 1
ATOM 850 C C . CYS A 1 105 ? 1.184 16.916 11.335 1.00 92.31 105 CYS A C 1
ATOM 852 O O . CYS A 1 105 ? 0.508 17.696 11.990 1.00 92.31 105 CYS A O 1
ATOM 854 N N . ASP A 1 106 ? 1.551 17.174 10.072 1.00 92.25 106 ASP A N 1
ATOM 855 C CA . ASP A 1 106 ? 1.035 18.288 9.251 1.00 92.25 106 ASP A CA 1
ATOM 856 C C . ASP A 1 106 ? -0.483 18.188 9.002 1.00 92.25 106 ASP A C 1
ATOM 858 O O . ASP A 1 106 ? -1.134 19.118 8.526 1.00 92.25 106 ASP A O 1
ATOM 862 N N . LYS A 1 107 ? -1.054 17.024 9.317 1.00 94.19 107 LYS A N 1
ATOM 863 C CA . LYS A 1 107 ? -2.471 16.711 9.193 1.00 94.19 107 LYS A CA 1
ATOM 864 C C . LYS A 1 107 ? -2.988 16.024 10.437 1.00 94.19 107 LYS A C 1
ATOM 866 O O . LYS A 1 107 ? -2.291 15.203 11.042 1.00 94.19 107 LYS A O 1
ATOM 871 N N . VAL A 1 108 ? -4.251 16.262 10.737 1.00 94.25 108 VAL A N 1
ATOM 872 C CA . VAL A 1 108 ? -4.951 15.723 11.904 1.00 94.25 108 VAL A CA 1
ATOM 873 C C . VAL A 1 108 ? -5.979 14.672 11.489 1.00 94.25 108 VAL A C 1
ATOM 875 O O . VAL A 1 108 ? -6.348 14.580 10.317 1.00 94.25 108 VAL A O 1
ATOM 878 N N . MET A 1 109 ? -6.356 13.812 12.434 1.00 95.38 109 MET A N 1
ATOM 879 C CA . MET A 1 109 ? -7.406 12.807 12.257 1.00 95.38 109 MET A CA 1
ATOM 880 C C . MET A 1 109 ? -8.779 13.472 12.377 1.00 95.38 109 MET A C 1
ATOM 882 O O . MET A 1 109 ? -8.947 14.337 13.228 1.00 95.38 109 MET A O 1
ATOM 886 N N . ASP A 1 110 ? -9.748 13.064 11.556 1.00 94.75 110 ASP A N 1
ATOM 887 C CA . ASP A 1 110 ? -11.149 13.493 11.678 1.00 94.75 110 ASP A CA 1
ATOM 888 C C . ASP A 1 110 ? -11.765 13.047 13.006 1.00 94.75 110 ASP A C 1
ATOM 890 O O . ASP A 1 110 ? -12.076 11.872 13.194 1.00 94.75 110 ASP A O 1
ATOM 894 N N . ILE A 1 111 ? -11.915 14.011 13.919 1.00 95.00 111 ILE A N 1
ATOM 895 C CA . ILE A 1 111 ? -12.551 13.848 15.233 1.00 95.00 111 ILE A CA 1
ATOM 896 C C . ILE A 1 111 ? -13.973 14.428 15.292 1.00 95.00 111 ILE A C 1
ATOM 898 O O . ILE A 1 111 ? -14.588 14.417 16.359 1.00 95.00 111 ILE A O 1
ATOM 902 N N . TYR A 1 112 ? -14.492 14.951 14.174 1.00 93.75 112 TYR A N 1
ATOM 903 C CA . TYR A 1 112 ? -15.775 15.659 14.126 1.00 93.75 112 TYR A CA 1
ATOM 904 C C . TYR A 1 112 ? -16.883 14.833 13.478 1.00 93.75 112 TYR A C 1
ATOM 906 O O . TYR A 1 112 ? -18.021 14.889 13.936 1.00 93.75 112 TYR A O 1
ATOM 914 N N . SER A 1 113 ? -16.578 14.062 12.429 1.00 94.38 113 SER A N 1
ATOM 915 C CA . SER A 1 113 ? -17.617 13.346 11.673 1.00 94.38 113 SER A CA 1
ATOM 916 C C . SER A 1 113 ? -18.109 12.059 12.334 1.00 94.38 113 SER A C 1
ATOM 918 O O . SER A 1 113 ? -19.205 11.591 12.026 1.00 94.38 113 SER A O 1
ATOM 920 N N . GLY A 1 114 ? -17.277 11.436 13.176 1.00 95.00 114 GLY A N 1
ATOM 921 C CA . GLY A 1 114 ? -17.541 10.101 13.714 1.00 95.00 114 GLY A CA 1
ATOM 922 C C . GLY A 1 114 ? -17.646 9.020 12.632 1.00 95.00 114 GLY A C 1
ATOM 923 O O . GLY A 1 114 ? -18.249 7.983 12.877 1.00 95.00 114 GLY A O 1
ATOM 924 N N . CYS A 1 115 ? -17.110 9.240 11.428 1.00 96.38 115 CYS A N 1
ATOM 925 C CA . CYS A 1 115 ? -17.202 8.289 10.321 1.00 96.38 115 CYS A CA 1
ATOM 926 C C . CYS A 1 115 ? -15.849 7.619 10.048 1.00 96.38 115 CYS A C 1
ATOM 928 O O . CYS A 1 115 ? -14.810 8.276 9.967 1.00 96.38 115 CYS A O 1
ATOM 930 N N . ALA A 1 116 ? -15.857 6.302 9.854 1.00 97.88 116 ALA A N 1
ATOM 931 C CA . ALA A 1 116 ? -14.669 5.542 9.476 1.00 97.88 116 ALA A CA 1
ATOM 932 C C . ALA A 1 116 ? -15.001 4.438 8.470 1.00 97.88 116 ALA A C 1
ATOM 934 O O . ALA A 1 116 ? -16.140 3.992 8.356 1.00 97.88 116 ALA A O 1
ATOM 935 N N . LEU A 1 117 ? -13.978 3.968 7.759 1.00 98.44 117 LEU A N 1
ATOM 936 C CA . LEU A 1 117 ? -14.057 2.758 6.946 1.00 98.44 117 LEU A CA 1
ATOM 937 C C . LEU A 1 117 ? -13.556 1.561 7.761 1.00 98.44 117 LEU A C 1
ATOM 939 O O . LEU A 1 117 ? -12.379 1.516 8.130 1.00 98.44 117 LEU A O 1
ATOM 943 N N . CYS A 1 118 ? -14.431 0.597 8.028 1.00 98.12 118 CYS A N 1
ATOM 944 C CA . CYS A 1 118 ? -14.105 -0.652 8.709 1.00 98.12 118 CYS A CA 1
ATOM 945 C C . CYS A 1 118 ? -13.654 -1.702 7.687 1.00 98.12 118 CYS A C 1
ATOM 947 O O . CYS A 1 118 ? -14.369 -1.997 6.731 1.00 98.12 118 CYS A O 1
ATOM 949 N N . LEU A 1 119 ? -12.457 -2.260 7.876 1.00 97.25 119 LEU A N 1
ATOM 950 C CA . LEU A 1 119 ? -11.826 -3.216 6.959 1.00 97.25 119 LEU A CA 1
ATOM 951 C C . LEU A 1 119 ? -11.289 -4.432 7.728 1.00 97.25 119 LEU A C 1
ATOM 953 O O . LEU A 1 119 ? -10.953 -4.312 8.911 1.00 97.25 119 LEU A O 1
ATOM 957 N N . PRO A 1 120 ? -11.137 -5.599 7.078 1.00 95.25 120 PRO A N 1
ATOM 958 C CA . PRO A 1 120 ? -10.398 -6.708 7.668 1.00 95.25 120 PRO A CA 1
ATOM 959 C C . PRO A 1 120 ? -8.918 -6.341 7.855 1.00 95.25 120 PRO A C 1
ATOM 961 O O . PRO A 1 120 ? -8.302 -5.692 7.008 1.00 95.25 120 PRO A O 1
ATOM 964 N N . ASN A 1 121 ? -8.317 -6.790 8.958 1.00 94.00 121 ASN A N 1
ATOM 965 C CA . ASN A 1 121 ? -6.881 -6.646 9.178 1.00 94.00 121 ASN A CA 1
ATOM 966 C C . ASN A 1 121 ? -6.094 -7.735 8.430 1.00 94.00 121 ASN A C 1
ATOM 968 O O . ASN A 1 121 ? -5.843 -8.816 8.959 1.00 94.00 121 ASN A O 1
ATOM 972 N N . LEU A 1 122 ? -5.638 -7.423 7.217 1.00 93.69 122 LEU A N 1
ATOM 973 C CA . LEU A 1 122 ? -4.885 -8.365 6.377 1.00 93.69 122 LEU A CA 1
ATOM 974 C C . LEU A 1 122 ? -3.476 -8.692 6.903 1.00 93.69 122 LEU A C 1
ATOM 976 O O . LEU A 1 122 ? -2.834 -9.597 6.384 1.00 93.69 122 LEU A O 1
ATOM 980 N N . THR A 1 123 ? -2.990 -7.984 7.929 1.00 92.69 123 THR A N 1
ATOM 981 C CA . THR A 1 123 ? -1.694 -8.283 8.569 1.00 92.69 123 THR A CA 1
ATOM 982 C C . THR A 1 123 ? -1.795 -9.337 9.678 1.00 92.69 123 THR A C 1
ATOM 984 O O . THR A 1 123 ? -0.773 -9.799 10.188 1.00 92.69 123 THR A O 1
ATOM 987 N N . SER A 1 124 ? -3.019 -9.709 10.070 1.00 84.50 124 SER A N 1
ATOM 988 C CA . SER A 1 124 ? -3.302 -10.697 11.114 1.00 84.50 124 SER A CA 1
ATOM 989 C C . SER A 1 124 ? -4.566 -11.508 10.781 1.00 84.50 124 SER A C 1
ATOM 991 O O . SER A 1 124 ? -5.538 -11.451 11.536 1.00 84.50 124 SER A O 1
ATOM 993 N N . PRO A 1 125 ? -4.588 -12.240 9.651 1.00 71.38 125 PRO A N 1
ATOM 994 C CA . PRO A 1 125 ? -5.789 -12.929 9.186 1.00 71.38 125 PRO A CA 1
ATOM 995 C C . PRO A 1 125 ? -6.252 -14.022 10.165 1.00 71.38 125 PRO A C 1
ATOM 997 O O . PRO A 1 125 ? -5.443 -14.796 10.671 1.00 71.38 125 PRO A O 1
ATOM 1000 N N . LEU A 1 126 ? -7.572 -14.126 10.370 1.00 64.38 126 LEU A N 1
ATOM 1001 C CA . LEU A 1 126 ? -8.227 -15.129 11.238 1.00 64.38 126 LEU A CA 1
ATOM 1002 C C . LEU A 1 126 ? -8.128 -16.572 10.716 1.00 64.38 126 LEU A C 1
ATOM 1004 O O . LEU A 1 126 ? -8.459 -17.511 11.430 1.00 64.38 126 LEU A O 1
ATOM 1008 N N . LEU A 1 127 ? -7.731 -16.750 9.455 1.00 55.00 127 LEU A N 1
ATOM 1009 C CA . LEU A 1 127 ? -7.879 -18.002 8.707 1.00 55.00 127 LEU A CA 1
ATOM 1010 C C . LEU A 1 127 ? -6.795 -19.049 8.993 1.00 55.00 127 LEU A C 1
ATOM 1012 O O . LEU A 1 127 ? -6.806 -20.114 8.378 1.00 55.00 127 LEU A O 1
ATOM 1016 N N . HIS A 1 128 ? -5.868 -18.780 9.911 1.00 53.28 128 HIS A N 1
ATOM 1017 C CA . HIS A 1 128 ? -4.852 -19.754 10.285 1.00 53.28 128 HIS A CA 1
ATOM 1018 C C . HIS A 1 128 ? -5.111 -20.281 11.699 1.00 53.28 128 HIS A C 1
ATOM 1020 O O . HIS A 1 128 ? -5.240 -19.475 12.624 1.00 53.28 128 HIS A O 1
ATOM 1026 N N . PRO A 1 129 ? -5.159 -21.619 11.891 1.00 56.97 129 PRO A N 1
ATOM 1027 C CA . PRO A 1 129 ? -5.077 -22.213 13.220 1.00 56.97 129 PRO A CA 1
ATOM 1028 C C . PRO A 1 129 ? -3.882 -21.612 13.968 1.00 56.97 129 PRO A C 1
ATOM 1030 O O . PRO A 1 129 ? -2.907 -21.245 13.306 1.00 56.97 129 PRO A O 1
ATOM 1033 N N . PRO A 1 130 ? -3.903 -21.533 15.309 1.00 59.56 130 PRO A N 1
ATOM 1034 C CA . PRO A 1 130 ? -2.743 -21.090 16.067 1.00 59.56 130 PRO A CA 1
ATOM 1035 C C . PRO A 1 130 ? -1.544 -22.000 15.759 1.00 59.56 130 PRO A C 1
ATOM 1037 O O . PRO A 1 130 ? -1.382 -23.081 16.322 1.00 59.56 130 PRO A O 1
ATOM 1040 N N . THR A 1 131 ? -0.708 -21.586 14.811 1.00 64.62 131 THR A N 1
ATOM 1041 C CA . THR A 1 131 ? 0.559 -22.230 14.494 1.00 64.62 131 THR A CA 1
ATOM 1042 C C . THR A 1 131 ? 1.611 -21.733 15.474 1.00 64.62 131 THR A C 1
ATOM 1044 O O . THR A 1 131 ? 1.542 -20.609 15.972 1.00 64.62 131 THR A O 1
ATOM 1047 N N . ARG A 1 132 ? 2.644 -22.546 15.732 1.00 69.50 132 ARG A N 1
ATOM 1048 C CA . ARG A 1 132 ? 3.779 -22.136 16.585 1.00 69.50 132 ARG A CA 1
ATOM 1049 C C . ARG A 1 132 ? 4.469 -20.861 16.078 1.00 69.50 132 ARG A C 1
ATOM 1051 O O . ARG A 1 132 ? 5.084 -20.143 16.859 1.00 69.50 132 ARG A O 1
ATOM 1058 N N . THR A 1 133 ? 4.381 -20.583 14.779 1.00 79.19 133 THR A N 1
ATOM 1059 C CA . THR A 1 133 ? 4.908 -19.377 14.139 1.00 79.19 133 THR A CA 1
ATOM 1060 C C . THR A 1 133 ? 3.759 -18.464 13.694 1.00 79.19 133 THR A C 1
ATOM 1062 O O . THR A 1 133 ? 2.886 -18.920 12.957 1.00 79.19 133 THR A O 1
ATOM 1065 N N . PRO A 1 134 ? 3.741 -17.177 14.097 1.00 86.44 134 PRO A N 1
ATOM 1066 C CA . PRO A 1 134 ? 2.742 -16.212 13.627 1.00 86.44 134 PRO A CA 1
ATOM 1067 C C . PRO A 1 134 ? 2.750 -16.060 12.095 1.00 86.44 134 PRO A C 1
ATOM 1069 O O . PRO A 1 134 ? 3.788 -16.303 11.482 1.00 86.44 134 PRO A O 1
ATOM 1072 N N . PRO A 1 135 ? 1.673 -15.602 11.441 1.00 88.06 135 PRO A N 1
ATOM 1073 C CA . PRO A 1 135 ? 1.700 -15.339 10.003 1.00 88.06 135 PRO A CA 1
ATOM 1074 C C . PRO A 1 135 ? 2.669 -14.198 9.652 1.00 88.06 135 PRO A C 1
ATOM 1076 O O . PRO A 1 135 ? 2.842 -13.254 10.431 1.00 88.06 135 PRO A O 1
ATOM 1079 N N . LEU A 1 136 ? 3.285 -14.287 8.468 1.00 92.62 136 LEU A N 1
ATOM 1080 C CA . LEU A 1 136 ? 4.012 -13.182 7.839 1.00 92.62 136 LEU A CA 1
ATOM 1081 C C . LEU A 1 136 ? 3.133 -12.527 6.781 1.00 92.62 136 LEU A C 1
ATOM 1083 O O . LEU A 1 136 ? 2.541 -13.216 5.952 1.00 92.62 136 LEU A O 1
ATOM 1087 N N . CYS A 1 137 ? 3.111 -11.199 6.765 1.00 95.31 137 CYS A N 1
ATOM 1088 C CA . CYS A 1 137 ? 2.436 -10.428 5.728 1.00 95.31 137 CYS A CA 1
ATOM 1089 C C . CYS A 1 137 ? 3.412 -9.432 5.111 1.00 95.31 137 CYS A C 1
ATOM 1091 O O . CYS A 1 137 ? 4.150 -8.745 5.818 1.00 95.31 137 CYS A O 1
ATOM 1093 N N . ILE A 1 138 ? 3.429 -9.373 3.783 1.00 97.19 138 ILE A N 1
ATOM 1094 C CA . ILE A 1 138 ? 4.370 -8.561 3.020 1.00 97.19 138 ILE A CA 1
ATOM 1095 C C . ILE A 1 138 ? 3.562 -7.527 2.243 1.00 97.19 138 ILE A C 1
ATOM 1097 O O . ILE A 1 138 ? 2.797 -7.869 1.346 1.00 97.19 138 ILE A O 1
ATOM 1101 N N . GLU A 1 139 ? 3.725 -6.256 2.600 1.00 97.88 139 GLU A N 1
ATOM 1102 C CA . GLU A 1 139 ? 3.070 -5.140 1.918 1.00 97.88 139 GLU A CA 1
ATOM 1103 C C . GLU A 1 139 ? 4.014 -4.590 0.844 1.00 97.88 139 GLU A C 1
ATOM 1105 O O . GLU A 1 139 ? 5.093 -4.080 1.157 1.00 97.88 139 GLU A O 1
ATOM 1110 N N . ILE A 1 140 ? 3.604 -4.664 -0.426 1.00 98.19 140 ILE A N 1
ATOM 1111 C CA . ILE A 1 140 ? 4.358 -4.118 -1.562 1.00 98.19 140 ILE A CA 1
ATOM 1112 C C . ILE A 1 140 ? 3.553 -2.997 -2.209 1.00 98.19 140 ILE A C 1
ATOM 1114 O O . ILE A 1 140 ? 2.387 -3.165 -2.557 1.00 98.19 140 ILE A O 1
ATOM 1118 N N . LYS A 1 141 ? 4.200 -1.852 -2.455 1.00 97.81 141 LYS A N 1
ATOM 1119 C CA . LYS A 1 141 ? 3.643 -0.778 -3.290 1.00 97.81 141 LYS A CA 1
ATOM 1120 C C . LYS A 1 141 ? 4.386 -0.732 -4.629 1.00 97.81 141 LYS A C 1
ATOM 1122 O O . LYS A 1 141 ? 5.370 0.011 -4.734 1.00 97.81 141 LYS A O 1
ATOM 1127 N N . PRO A 1 142 ? 3.902 -1.454 -5.660 1.00 97.81 142 PRO A N 1
ATOM 1128 C CA . PRO A 1 142 ? 4.703 -1.826 -6.828 1.00 97.81 142 PRO A CA 1
ATOM 1129 C C . PRO A 1 142 ? 4.893 -0.688 -7.841 1.00 97.81 142 PRO A C 1
ATOM 1131 O O . PRO A 1 142 ? 5.833 -0.717 -8.631 1.00 97.81 142 PRO A O 1
ATOM 1134 N N . LYS A 1 143 ? 4.074 0.373 -7.772 1.00 98.06 143 LYS A N 1
ATOM 1135 C CA . LYS A 1 143 ? 4.069 1.507 -8.723 1.00 98.06 143 LYS A CA 1
ATOM 1136 C C . LYS A 1 143 ? 3.645 1.078 -10.138 1.00 98.06 143 LYS A C 1
ATOM 1138 O O . LYS A 1 143 ? 3.024 0.042 -10.314 1.00 98.06 143 LYS A O 1
ATOM 1143 N N . CYS A 1 144 ? 3.908 1.933 -11.129 1.00 97.44 144 CYS A N 1
ATOM 1144 C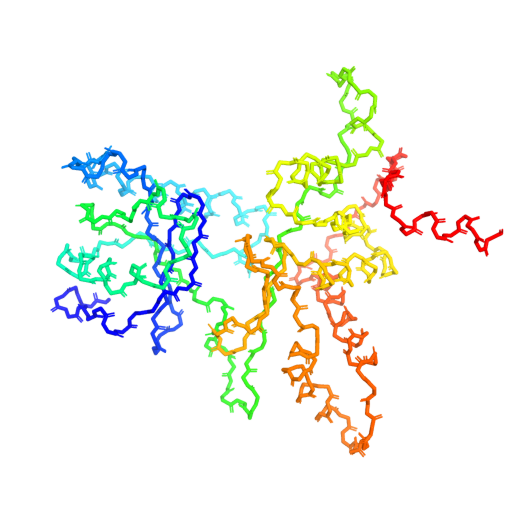 CA . CYS A 1 144 ? 3.510 1.725 -12.519 1.00 97.44 144 CYS A CA 1
ATOM 1145 C C . CYS A 1 144 ? 4.484 0.781 -13.239 1.00 97.44 144 CYS A C 1
ATOM 1147 O O . CYS A 1 144 ? 5.658 1.124 -13.390 1.00 97.44 144 CYS A O 1
ATOM 1149 N N . GLY A 1 145 ? 3.977 -0.369 -13.686 1.00 96.62 145 GLY A N 1
ATOM 1150 C CA . GLY A 1 145 ? 4.731 -1.444 -14.337 1.00 96.62 145 GLY A CA 1
ATOM 1151 C C . GLY A 1 145 ? 4.959 -1.303 -15.842 1.00 96.62 145 GLY A C 1
ATOM 1152 O O . GLY A 1 145 ? 5.465 -2.238 -16.448 1.00 96.62 145 GLY A O 1
ATOM 1153 N N . PHE A 1 146 ? 4.605 -0.174 -16.464 1.00 95.38 146 PHE A N 1
ATOM 1154 C CA . PHE A 1 146 ? 4.731 0.014 -17.914 1.00 95.38 146 PHE A CA 1
ATOM 1155 C C . PHE A 1 146 ? 5.326 1.378 -18.289 1.00 95.38 146 PHE A C 1
ATOM 1157 O O . PHE A 1 146 ? 5.339 2.322 -17.492 1.00 95.38 146 PHE A O 1
ATOM 1164 N N . LEU A 1 147 ? 5.823 1.479 -19.525 1.00 95.69 147 LEU A N 1
ATOM 1165 C CA . LEU A 1 147 ? 6.237 2.740 -20.144 1.00 95.69 147 LEU A CA 1
ATOM 1166 C C . LEU A 1 147 ? 5.092 3.294 -21.001 1.00 95.69 147 LEU A C 1
ATOM 1168 O O . LEU A 1 147 ? 4.469 2.534 -21.744 1.00 95.69 147 LEU A O 1
ATOM 1172 N N . PRO A 1 148 ? 4.789 4.598 -20.916 1.00 94.31 148 PRO A N 1
ATOM 1173 C CA . PRO A 1 148 ? 3.755 5.205 -21.740 1.00 94.31 148 PRO A CA 1
ATOM 1174 C C . PRO A 1 148 ? 4.164 5.195 -23.225 1.00 94.31 148 PRO A C 1
ATOM 1176 O O . PRO A 1 148 ? 5.314 5.472 -23.555 1.00 94.31 148 PRO A O 1
ATOM 1179 N N . THR A 1 149 ? 3.207 4.910 -24.114 1.00 91.12 149 THR A N 1
ATOM 1180 C CA . THR A 1 149 ? 3.426 4.769 -25.573 1.00 91.12 149 THR A CA 1
ATOM 1181 C C . THR A 1 149 ? 2.660 5.790 -26.422 1.00 91.12 149 THR A C 1
ATOM 1183 O O . THR A 1 149 ? 2.729 5.755 -27.645 1.00 91.12 149 THR A O 1
ATOM 1186 N N . SER A 1 150 ? 1.903 6.694 -25.795 1.00 92.56 150 SER A N 1
ATOM 1187 C CA . SER A 1 150 ? 1.084 7.681 -26.507 1.00 92.56 150 SER A CA 1
ATOM 1188 C C . SER A 1 150 ? 1.927 8.613 -27.384 1.00 92.56 150 SER A C 1
ATOM 1190 O O . SER A 1 150 ? 2.935 9.157 -26.934 1.00 92.56 150 SER A O 1
ATOM 1192 N N . LYS A 1 151 ? 1.447 8.893 -28.602 1.00 92.12 151 LYS A N 1
ATOM 1193 C CA . LYS A 1 151 ? 2.033 9.895 -29.511 1.00 92.12 151 LYS A CA 1
ATOM 1194 C C . LYS A 1 151 ? 2.053 11.317 -28.934 1.00 92.12 151 LYS A C 1
ATOM 1196 O O . LYS A 1 151 ? 2.804 12.160 -29.400 1.00 92.12 151 LYS A O 1
ATOM 1201 N N . HIS A 1 152 ? 1.254 11.583 -27.899 1.00 95.50 152 HIS A N 1
ATOM 1202 C CA . HIS A 1 152 ? 1.172 12.888 -27.236 1.00 95.50 152 HIS A CA 1
ATOM 1203 C C . HIS A 1 152 ? 2.275 13.110 -26.182 1.00 95.50 152 HIS A C 1
ATOM 1205 O O . HIS A 1 152 ? 2.238 14.073 -25.415 1.00 95.50 152 HIS A O 1
ATOM 1211 N N . ILE A 1 153 ? 3.257 12.211 -26.088 1.00 94.75 153 ILE A N 1
ATOM 1212 C CA . ILE A 1 153 ? 4.382 12.347 -25.163 1.00 94.75 153 ILE A CA 1
ATOM 1213 C C . ILE A 1 153 ? 5.419 13.305 -25.755 1.00 94.75 153 ILE A C 1
ATOM 1215 O O . ILE A 1 153 ? 6.128 12.968 -26.693 1.00 94.75 153 ILE A O 1
ATOM 1219 N N . SER A 1 154 ? 5.568 14.478 -25.141 1.00 94.88 154 SER A N 1
ATOM 1220 C CA . SER A 1 154 ? 6.503 15.520 -25.594 1.00 94.88 154 SER A CA 1
ATOM 1221 C C . SER A 1 154 ? 7.972 15.293 -25.215 1.00 94.88 154 SER A C 1
ATOM 1223 O O . SER A 1 154 ? 8.856 15.962 -25.741 1.00 94.88 154 SER A O 1
ATOM 1225 N N . LYS A 1 155 ? 8.257 14.397 -24.262 1.00 96.31 155 LYS A N 1
ATOM 1226 C CA . LYS A 1 155 ? 9.616 14.131 -23.766 1.00 96.31 155 LYS A CA 1
ATOM 1227 C C . LYS A 1 155 ? 9.971 12.668 -23.993 1.00 96.31 155 LYS A C 1
ATOM 1229 O O . LYS A 1 155 ? 9.442 11.802 -23.298 1.00 96.31 155 LYS A O 1
ATOM 1234 N N . ASP A 1 156 ? 10.906 12.427 -24.906 1.00 93.31 156 ASP A N 1
ATOM 1235 C CA . ASP A 1 156 ? 11.376 11.095 -25.311 1.00 93.31 156 ASP A CA 1
ATOM 1236 C C . ASP A 1 156 ? 11.826 10.219 -24.124 1.00 93.31 156 ASP A C 1
ATOM 1238 O O . ASP A 1 156 ? 11.503 9.039 -24.062 1.00 93.31 156 ASP A O 1
ATOM 1242 N N . ILE A 1 157 ? 12.440 10.799 -23.087 1.00 95.44 157 ILE A N 1
ATOM 1243 C CA . ILE A 1 157 ? 12.842 10.044 -21.888 1.00 95.44 157 ILE A CA 1
ATOM 1244 C C . ILE A 1 157 ? 11.681 9.278 -21.227 1.00 95.44 157 ILE A C 1
ATOM 1246 O O . ILE A 1 157 ? 11.890 8.202 -20.665 1.00 95.44 157 ILE A O 1
ATOM 1250 N N . LYS A 1 158 ? 10.441 9.783 -21.330 1.00 96.38 158 LYS A N 1
ATOM 1251 C CA . LYS A 1 158 ? 9.256 9.154 -20.728 1.00 96.38 158 LYS A CA 1
ATOM 1252 C C . LYS A 1 158 ? 8.910 7.814 -21.378 1.00 96.38 158 LYS A C 1
ATOM 1254 O O . LYS A 1 158 ? 8.258 7.011 -20.722 1.00 96.38 158 LYS A O 1
ATOM 1259 N N . THR A 1 159 ? 9.334 7.563 -22.618 1.00 94.56 159 THR A N 1
ATOM 1260 C CA . THR A 1 159 ? 9.124 6.282 -23.318 1.00 94.56 159 THR A CA 1
ATOM 1261 C C . THR A 1 159 ? 10.280 5.298 -23.098 1.00 94.56 159 THR A C 1
ATOM 1263 O O . THR A 1 159 ? 10.191 4.145 -23.511 1.00 94.56 159 THR A O 1
ATOM 1266 N N . LYS A 1 160 ? 11.363 5.730 -22.431 1.00 94.62 160 LYS A N 1
ATOM 1267 C CA . LYS A 1 160 ? 12.601 4.957 -22.220 1.00 94.62 160 LYS A CA 1
ATOM 1268 C C . LYS A 1 160 ? 12.867 4.612 -20.753 1.00 94.62 160 LYS A C 1
ATOM 1270 O O . LYS A 1 160 ? 13.430 3.557 -20.455 1.00 94.62 160 LYS A O 1
ATOM 1275 N N . VAL A 1 161 ? 12.476 5.493 -19.833 1.00 96.44 161 VAL A N 1
ATOM 1276 C CA . VAL A 1 161 ? 12.703 5.350 -18.390 1.00 96.44 161 VAL A CA 1
ATOM 1277 C C . VAL A 1 161 ? 11.381 5.449 -17.644 1.00 96.44 161 VAL A C 1
ATOM 1279 O O . VAL A 1 161 ? 10.564 6.335 -17.891 1.00 96.44 161 VAL A O 1
ATOM 1282 N N . CYS A 1 162 ? 11.155 4.531 -16.704 1.00 96.88 162 CYS A N 1
ATOM 1283 C CA . CYS A 1 162 ? 9.895 4.480 -15.980 1.00 96.88 162 CYS A CA 1
ATOM 1284 C C . CYS A 1 162 ? 9.751 5.659 -15.011 1.00 96.88 162 CYS A C 1
ATOM 1286 O O . CYS A 1 162 ? 10.727 6.216 -14.494 1.00 96.88 162 CYS A O 1
ATOM 1288 N N . ARG A 1 163 ? 8.497 6.025 -14.714 1.00 97.75 163 ARG A N 1
ATOM 1289 C CA . ARG A 1 163 ? 8.192 7.139 -13.805 1.00 97.75 163 ARG A CA 1
ATOM 1290 C C . ARG A 1 163 ? 8.835 6.957 -12.433 1.00 97.75 163 ARG A C 1
ATOM 1292 O O . ARG A 1 163 ? 9.231 7.953 -11.841 1.00 97.75 163 ARG A O 1
ATOM 1299 N N . TYR A 1 164 ? 8.939 5.725 -11.928 1.00 98.12 164 TYR A N 1
ATOM 1300 C CA . TYR A 1 164 ? 9.563 5.467 -10.630 1.00 98.12 164 TYR A CA 1
ATOM 1301 C C . TYR A 1 164 ? 11.050 5.829 -10.624 1.00 98.12 164 TYR A C 1
ATOM 1303 O O . TYR A 1 164 ? 11.446 6.643 -9.795 1.00 98.12 164 TYR A O 1
ATOM 1311 N N . CYS A 1 165 ? 11.837 5.301 -11.570 1.00 97.50 165 CYS A N 1
ATOM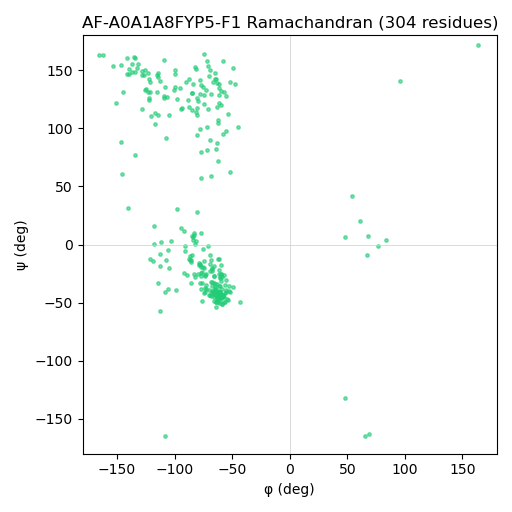 1312 C CA . CYS A 1 165 ? 13.274 5.567 -11.656 1.00 97.50 165 CYS A CA 1
ATOM 1313 C C . CYS A 1 165 ? 13.557 7.065 -11.845 1.00 97.50 165 CYS A C 1
ATOM 1315 O O . CYS A 1 165 ? 14.374 7.622 -11.123 1.00 97.50 165 CYS A O 1
ATOM 1317 N N . MET A 1 166 ? 12.809 7.763 -12.714 1.00 97.69 166 MET A N 1
ATOM 1318 C CA . MET A 1 166 ? 12.944 9.226 -12.837 1.00 97.69 166 MET A CA 1
ATOM 1319 C C . MET A 1 166 ? 12.630 9.950 -11.518 1.00 97.69 166 MET A C 1
ATOM 1321 O O . MET A 1 166 ? 13.324 10.882 -11.124 1.00 97.69 166 MET A O 1
ATOM 1325 N N . HIS A 1 167 ? 11.578 9.528 -10.814 1.00 97.81 167 HIS A N 1
ATOM 1326 C CA . HIS A 1 167 ? 11.134 10.181 -9.583 1.00 97.81 167 HIS A CA 1
ATOM 1327 C C . HIS A 1 167 ? 12.058 9.883 -8.385 1.00 97.81 167 HIS A C 1
ATOM 1329 O O . HIS A 1 167 ? 12.062 10.659 -7.433 1.00 97.81 167 HIS A O 1
ATOM 1335 N N . GLN A 1 168 ? 12.861 8.811 -8.419 1.00 97.31 168 GLN A N 1
ATOM 1336 C CA . GLN A 1 168 ? 13.903 8.564 -7.413 1.00 97.31 168 GLN A CA 1
ATOM 1337 C C . GLN A 1 168 ? 14.939 9.694 -7.387 1.00 97.31 168 GLN A C 1
ATOM 1339 O O . GLN A 1 168 ? 15.298 10.140 -6.300 1.00 97.31 168 GLN A O 1
ATOM 1344 N N . HIS A 1 169 ? 15.349 10.214 -8.552 1.00 96.94 169 HIS A N 1
ATOM 1345 C CA . HIS A 1 169 ? 16.278 11.348 -8.634 1.00 96.94 169 HIS A CA 1
ATOM 1346 C C . HIS A 1 169 ? 15.742 12.586 -7.919 1.00 96.94 169 HIS A C 1
ATOM 1348 O O . HIS A 1 169 ? 16.393 13.130 -7.031 1.00 96.94 169 HIS A O 1
ATOM 1354 N N . TYR A 1 170 ? 14.505 12.967 -8.239 1.00 96.88 170 TYR A N 1
ATOM 1355 C CA . TYR A 1 170 ? 13.846 14.101 -7.598 1.00 96.88 170 TYR A CA 1
ATOM 1356 C C . TYR A 1 170 ? 13.691 13.905 -6.083 1.00 96.88 170 TYR A C 1
ATOM 1358 O O . TYR A 1 170 ? 13.963 14.822 -5.318 1.00 96.88 170 TYR A O 1
ATOM 1366 N N . LYS A 1 171 ? 13.274 12.720 -5.616 1.00 94.56 171 LYS A N 1
ATOM 1367 C CA . LYS A 1 171 ? 13.064 12.491 -4.177 1.00 94.56 171 LYS A CA 1
ATOM 1368 C C . LYS A 1 171 ? 14.349 12.587 -3.366 1.00 94.56 171 LYS A C 1
ATOM 1370 O O . LYS A 1 171 ? 14.310 13.155 -2.282 1.00 94.56 171 LYS A O 1
ATOM 1375 N N . VAL A 1 172 ? 15.449 12.042 -3.879 1.00 93.94 172 VAL A N 1
ATOM 1376 C CA . VAL A 1 172 ? 16.741 12.121 -3.189 1.00 93.94 172 VAL A CA 1
ATOM 1377 C C . VAL A 1 172 ? 17.280 13.545 -3.212 1.00 93.94 172 VAL A C 1
ATOM 1379 O O . VAL A 1 172 ? 17.672 14.060 -2.173 1.00 93.94 172 VAL A O 1
ATOM 1382 N N . SER A 1 173 ? 17.184 14.232 -4.355 1.00 95.75 173 SER A N 1
ATOM 1383 C CA . SER A 1 173 ? 17.600 15.635 -4.464 1.00 95.75 173 SER A CA 1
ATOM 1384 C C . SER A 1 173 ? 16.828 16.576 -3.532 1.00 95.75 173 SER A C 1
ATOM 1386 O O . SER A 1 173 ? 17.376 17.594 -3.133 1.00 95.75 173 SER A O 1
ATOM 1388 N N . ASN A 1 174 ? 15.576 16.257 -3.187 1.00 93.62 174 ASN A N 1
ATOM 1389 C CA . ASN A 1 174 ? 14.771 17.028 -2.231 1.00 93.62 174 ASN A CA 1
ATOM 1390 C C . ASN A 1 174 ? 14.855 16.488 -0.793 1.00 93.62 174 ASN A C 1
ATOM 1392 O O . ASN A 1 174 ? 13.987 16.787 0.022 1.00 93.62 174 ASN A O 1
ATOM 1396 N N . GLY A 1 175 ? 15.819 15.616 -0.487 1.00 90.38 175 GLY A N 1
ATOM 1397 C CA . GLY A 1 175 ? 16.023 15.084 0.863 1.00 90.38 175 GLY A CA 1
ATOM 1398 C C . GLY A 1 175 ? 14.915 14.155 1.374 1.00 90.38 175 GLY A C 1
ATOM 1399 O O . GLY A 1 175 ? 14.954 13.737 2.526 1.00 90.38 175 GLY A O 1
ATOM 1400 N N . LYS A 1 176 ? 13.935 13.774 0.540 1.00 88.88 176 LYS A N 1
ATOM 1401 C CA . LYS A 1 176 ? 12.859 12.856 0.950 1.00 88.88 176 LYS A CA 1
ATOM 1402 C C . LYS A 1 176 ? 13.387 11.456 1.265 1.00 88.88 176 LYS A C 1
ATOM 1404 O O . LYS A 1 176 ? 12.824 10.760 2.104 1.00 88.88 176 LYS A O 1
ATOM 1409 N N . TRP A 1 177 ? 14.426 11.038 0.549 1.00 90.12 177 TRP A N 1
ATOM 1410 C CA . TRP A 1 177 ? 15.155 9.797 0.784 1.00 90.12 177 TRP A CA 1
ATOM 1411 C C . TRP A 1 177 ? 16.646 10.066 0.665 1.00 90.12 177 TRP A C 1
ATOM 1413 O O . TRP A 1 177 ? 17.054 10.893 -0.141 1.00 90.12 177 TRP A O 1
ATOM 1423 N N . LYS A 1 178 ? 17.465 9.342 1.424 1.00 88.62 178 LYS A N 1
ATOM 1424 C CA . LYS A 1 178 ? 18.919 9.539 1.404 1.00 88.62 178 LYS A CA 1
ATOM 1425 C C . LYS A 1 178 ? 19.597 8.939 0.176 1.00 88.62 178 LYS A C 1
ATOM 1427 O O . LYS A 1 178 ? 20.592 9.471 -0.298 1.00 88.62 178 LYS A O 1
ATOM 1432 N N . ARG A 1 179 ? 19.069 7.822 -0.334 1.00 91.50 179 ARG A N 1
ATOM 1433 C CA . ARG A 1 179 ? 19.658 7.071 -1.449 1.00 91.50 179 ARG A CA 1
ATOM 1434 C C . ARG A 1 179 ? 18.606 6.612 -2.448 1.00 91.50 179 ARG A C 1
ATOM 1436 O O . ARG A 1 179 ? 17.425 6.475 -2.124 1.00 91.50 179 ARG A O 1
ATOM 1443 N N . HIS A 1 180 ? 19.047 6.394 -3.684 1.00 93.44 180 HIS A N 1
ATOM 1444 C CA . HIS A 1 180 ? 18.200 5.842 -4.734 1.00 93.44 180 HIS A CA 1
ATOM 1445 C C . HIS A 1 180 ? 17.956 4.354 -4.481 1.00 93.44 180 HIS A C 1
ATOM 1447 O O . HIS A 1 180 ? 18.901 3.601 -4.260 1.00 93.44 180 HIS A O 1
ATOM 1453 N N . SER A 1 181 ? 16.700 3.922 -4.584 1.00 95.25 181 SER A N 1
ATOM 1454 C CA . SER A 1 181 ? 16.403 2.495 -4.723 1.00 95.25 181 SER A CA 1
ATOM 1455 C C . SER A 1 181 ? 16.729 2.038 -6.146 1.00 95.25 181 SER A C 1
ATOM 1457 O O . SER A 1 181 ? 16.343 2.705 -7.111 1.00 95.25 181 SER A O 1
ATOM 1459 N N . LEU A 1 182 ? 17.385 0.882 -6.281 1.00 96.44 182 LEU A N 1
ATOM 1460 C CA . LEU A 1 182 ? 17.616 0.232 -7.579 1.00 96.44 182 LEU A CA 1
ATOM 1461 C C . LEU A 1 182 ? 16.399 -0.587 -8.050 1.00 96.44 182 LEU A C 1
ATOM 1463 O O . LEU A 1 182 ? 16.425 -1.174 -9.133 1.00 96.44 182 LEU A O 1
ATOM 1467 N N . TYR A 1 183 ? 15.315 -0.613 -7.265 1.00 97.88 183 TYR A N 1
ATOM 1468 C CA . TYR A 1 183 ? 14.047 -1.208 -7.667 1.00 97.88 183 TYR A CA 1
ATOM 1469 C C . TYR A 1 183 ? 13.520 -0.564 -8.958 1.00 97.88 183 TYR A C 1
ATOM 1471 O O . TYR A 1 183 ? 13.397 0.659 -9.071 1.00 97.88 183 TYR A O 1
ATOM 1479 N N . CYS A 1 184 ? 13.122 -1.396 -9.921 1.00 97.94 184 CYS A N 1
ATOM 1480 C CA . CYS A 1 184 ? 12.378 -0.959 -11.092 1.00 97.94 184 CYS A CA 1
ATOM 1481 C C . CYS A 1 184 ? 11.046 -1.718 -11.189 1.00 97.94 184 CYS A C 1
ATOM 1483 O O . CYS A 1 184 ? 11.056 -2.946 -11.289 1.00 97.94 184 CYS A O 1
ATOM 1485 N N . PRO A 1 185 ? 9.895 -1.022 -11.260 1.00 98.00 185 PRO A N 1
ATOM 1486 C CA . PRO A 1 185 ? 8.603 -1.676 -11.451 1.00 98.00 185 PRO A CA 1
ATOM 1487 C C . PRO A 1 185 ? 8.547 -2.573 -12.688 1.00 98.00 185 PRO A C 1
ATOM 1489 O O . PRO A 1 185 ? 8.001 -3.665 -12.619 1.00 98.00 185 PRO A O 1
ATOM 1492 N N . LEU A 1 186 ? 9.155 -2.163 -13.807 1.00 97.06 186 LEU A N 1
ATOM 1493 C CA . LEU A 1 186 ? 9.149 -2.973 -15.030 1.00 97.06 186 LEU A CA 1
ATOM 1494 C C . LEU A 1 186 ? 9.837 -4.331 -14.847 1.00 97.06 186 LEU A C 1
ATOM 1496 O O . LEU A 1 186 ? 9.524 -5.252 -15.590 1.00 97.06 186 LEU A O 1
ATOM 1500 N N . ASP A 1 187 ? 10.771 -4.460 -13.901 1.00 97.50 187 ASP A N 1
ATOM 1501 C CA . ASP A 1 187 ? 11.410 -5.741 -13.591 1.00 97.50 187 ASP A CA 1
ATOM 1502 C C . ASP A 1 187 ? 10.486 -6.640 -12.765 1.00 97.50 187 ASP A C 1
ATOM 1504 O O . ASP A 1 187 ? 10.399 -7.836 -13.042 1.00 97.50 187 ASP A O 1
ATOM 1508 N N . LEU A 1 188 ? 9.726 -6.066 -11.827 1.00 97.62 188 LEU A N 1
ATOM 1509 C CA . LEU A 1 188 ? 8.721 -6.796 -11.050 1.00 97.62 188 LEU A CA 1
ATOM 1510 C C . LEU A 1 188 ? 7.535 -7.258 -11.911 1.00 97.62 188 LEU A C 1
ATOM 1512 O O . LEU A 1 188 ? 7.085 -8.387 -11.775 1.00 97.62 188 LEU A O 1
ATOM 1516 N N . PHE A 1 189 ? 7.056 -6.413 -12.825 1.00 96.94 189 PHE A N 1
ATOM 1517 C CA . PHE A 1 189 ? 5.936 -6.722 -13.726 1.00 96.94 189 PHE A CA 1
ATOM 1518 C C . PHE A 1 189 ? 6.350 -7.512 -14.979 1.00 96.94 189 PHE A C 1
ATOM 1520 O O . PHE A 1 189 ? 5.565 -7.652 -15.910 1.00 96.94 189 PHE A O 1
ATOM 1527 N N . SER A 1 190 ? 7.587 -8.008 -15.041 1.00 95.06 190 SER A N 1
ATOM 1528 C CA . SER A 1 190 ? 8.124 -8.624 -16.259 1.00 95.06 190 SER A CA 1
ATOM 1529 C C . SER A 1 190 ? 7.664 -10.059 -16.520 1.00 95.06 190 SER A C 1
ATOM 1531 O O . SER A 1 190 ? 7.904 -10.563 -17.612 1.00 95.06 190 SER A O 1
ATOM 1533 N N . GLY A 1 191 ? 7.141 -10.760 -15.507 1.00 94.06 191 GLY A N 1
ATOM 1534 C CA . GLY A 1 191 ? 6.946 -12.217 -15.542 1.00 94.06 191 GLY A CA 1
ATOM 1535 C C . GLY A 1 191 ? 8.253 -13.030 -15.565 1.00 94.06 191 GLY A C 1
ATOM 1536 O O . GLY A 1 191 ? 8.245 -14.245 -15.384 1.00 94.06 191 GLY A O 1
ATOM 1537 N N . ASN A 1 192 ? 9.409 -12.380 -15.738 1.00 94.88 192 ASN A N 1
ATOM 1538 C CA . ASN A 1 192 ? 10.708 -13.029 -15.736 1.00 94.88 192 ASN A CA 1
ATOM 1539 C C . ASN A 1 192 ? 11.223 -13.166 -14.299 1.00 94.88 192 ASN A C 1
ATOM 1541 O O . ASN A 1 192 ? 11.546 -12.180 -13.634 1.00 94.88 192 ASN A O 1
ATOM 1545 N N . ARG A 1 193 ? 11.374 -14.411 -13.842 1.00 95.88 193 ARG A N 1
ATOM 1546 C CA . ARG A 1 193 ? 11.792 -14.737 -12.470 1.00 95.88 193 ARG A CA 1
ATOM 1547 C C . ARG A 1 193 ? 13.082 -14.048 -12.025 1.00 95.88 193 ARG A C 1
ATOM 1549 O O . ARG A 1 193 ? 13.152 -13.601 -10.886 1.00 95.88 193 ARG A O 1
ATOM 1556 N N . GLN A 1 194 ? 14.088 -13.935 -12.895 1.00 96.06 194 GLN A N 1
ATOM 1557 C CA . GLN A 1 194 ? 15.369 -13.309 -12.544 1.00 96.06 194 GLN A CA 1
ATOM 1558 C C . GLN A 1 194 ? 15.216 -11.796 -12.337 1.00 96.06 194 GLN A C 1
ATOM 1560 O O . GLN A 1 194 ? 15.710 -11.257 -11.346 1.00 96.06 194 GLN A O 1
ATOM 1565 N N . ARG A 1 195 ? 14.471 -11.121 -13.222 1.00 95.94 195 ARG A N 1
ATOM 1566 C CA . ARG A 1 195 ? 14.140 -9.693 -13.087 1.00 95.94 195 ARG A CA 1
ATOM 1567 C C . ARG A 1 195 ? 13.296 -9.427 -11.843 1.00 95.94 195 ARG A C 1
ATOM 1569 O O . ARG A 1 195 ? 13.603 -8.512 -11.084 1.00 95.94 195 ARG A O 1
ATOM 1576 N N . MET A 1 196 ? 12.284 -10.255 -11.587 1.00 97.88 196 MET A N 1
ATOM 1577 C CA . MET A 1 196 ? 11.457 -10.153 -10.382 1.00 97.88 196 MET A CA 1
ATOM 1578 C C . MET A 1 196 ? 12.284 -10.358 -9.112 1.00 97.88 196 MET A C 1
ATOM 1580 O O . MET A 1 196 ? 12.180 -9.565 -8.179 1.00 97.88 196 MET A O 1
ATOM 1584 N N . HIS A 1 197 ? 13.160 -11.366 -9.091 1.00 97.69 197 HIS A N 1
ATOM 1585 C CA . HIS A 1 197 ? 14.072 -11.602 -7.975 1.00 97.69 197 HIS A CA 1
ATOM 1586 C C . HIS A 1 197 ? 14.973 -10.384 -7.725 1.00 97.69 197 HIS A C 1
ATOM 1588 O O . HIS A 1 197 ? 15.159 -9.974 -6.576 1.00 97.69 197 HIS A O 1
ATOM 1594 N N . PHE A 1 198 ? 15.538 -9.791 -8.780 1.00 97.31 198 PHE A N 1
ATOM 1595 C CA . PHE A 1 198 ? 16.339 -8.572 -8.674 1.00 97.31 198 PHE A CA 1
ATOM 1596 C C . PHE A 1 198 ? 15.512 -7.406 -8.117 1.00 97.31 198 PHE A C 1
ATOM 1598 O O . PHE A 1 198 ? 15.965 -6.709 -7.212 1.00 97.31 198 PHE A O 1
ATOM 1605 N N . ALA A 1 199 ? 14.284 -7.218 -8.601 1.00 98.00 199 ALA A N 1
ATOM 1606 C CA . ALA A 1 199 ? 13.393 -6.159 -8.142 1.00 98.00 199 ALA A CA 1
ATOM 1607 C C . ALA A 1 199 ? 13.035 -6.301 -6.653 1.00 98.00 199 ALA A C 1
ATOM 1609 O O . ALA A 1 199 ? 13.132 -5.329 -5.907 1.00 98.00 199 ALA A O 1
ATOM 1610 N N . ILE A 1 200 ? 12.668 -7.506 -6.204 1.00 98.38 200 ILE A N 1
ATOM 1611 C CA . ILE A 1 200 ? 12.316 -7.771 -4.802 1.00 98.38 200 ILE A CA 1
ATOM 1612 C C . ILE A 1 200 ? 13.539 -7.611 -3.894 1.00 98.38 200 ILE A C 1
ATOM 1614 O O . ILE A 1 200 ? 13.416 -7.008 -2.832 1.00 98.38 200 ILE A O 1
ATOM 1618 N N . ARG A 1 201 ? 14.730 -8.061 -4.318 1.00 97.50 201 ARG A N 1
ATOM 1619 C CA . ARG A 1 201 ? 15.971 -7.825 -3.561 1.00 97.50 201 ARG A CA 1
ATOM 1620 C C . ARG A 1 201 ? 16.172 -6.335 -3.270 1.00 97.50 201 ARG A C 1
ATOM 1622 O O . ARG A 1 201 ? 16.387 -5.968 -2.123 1.00 97.50 201 ARG A O 1
ATOM 1629 N N . HIS A 1 202 ? 16.013 -5.475 -4.274 1.00 96.62 202 HIS A N 1
ATOM 1630 C CA . HIS A 1 202 ? 16.205 -4.032 -4.100 1.00 96.62 202 HIS A CA 1
ATOM 1631 C C . HIS A 1 202 ? 15.038 -3.322 -3.398 1.00 96.62 202 HIS A C 1
ATOM 1633 O O . HIS A 1 202 ? 15.233 -2.242 -2.842 1.00 96.62 202 HIS A O 1
ATOM 1639 N N . LEU A 1 203 ? 13.843 -3.926 -3.372 1.00 97.00 203 LEU A N 1
ATOM 1640 C CA . LEU A 1 203 ? 12.776 -3.524 -2.449 1.00 97.00 203 LEU A CA 1
ATOM 1641 C C . LEU A 1 203 ? 13.124 -3.856 -0.996 1.00 97.00 203 LEU A C 1
ATOM 1643 O O . LEU A 1 203 ? 12.703 -3.130 -0.109 1.00 97.00 203 LEU A O 1
ATOM 1647 N N . ILE A 1 204 ? 13.870 -4.929 -0.735 1.00 96.25 204 ILE A N 1
ATOM 1648 C CA . ILE A 1 204 ? 14.332 -5.248 0.620 1.00 96.25 204 ILE A CA 1
ATOM 1649 C C . ILE A 1 204 ? 15.488 -4.320 1.001 1.00 96.25 204 ILE A C 1
ATOM 1651 O O . ILE A 1 204 ? 15.442 -3.706 2.051 1.00 96.25 204 ILE A O 1
ATOM 1655 N N . GLU A 1 205 ? 16.496 -4.147 0.148 1.00 93.62 205 GLU A N 1
ATOM 1656 C CA . GLU A 1 205 ? 17.675 -3.325 0.470 1.00 93.62 205 GLU A CA 1
ATOM 1657 C C . GLU A 1 205 ? 17.361 -1.832 0.654 1.00 93.62 205 GLU A C 1
ATOM 1659 O O . GLU A 1 205 ? 17.960 -1.173 1.509 1.00 93.62 205 GLU A O 1
ATOM 1664 N N . GLU A 1 206 ? 16.422 -1.296 -0.133 1.00 94.31 206 GLU A N 1
ATOM 1665 C CA . GLU A 1 206 ? 15.941 0.083 -0.021 1.00 94.31 206 GLU A CA 1
ATOM 1666 C C . GLU A 1 206 ? 14.396 0.131 -0.099 1.00 94.31 206 GLU A C 1
ATOM 1668 O O . GLU A 1 206 ? 13.830 0.505 -1.136 1.00 94.31 206 GLU A O 1
ATOM 1673 N N . PRO A 1 207 ? 13.701 -0.240 1.002 1.00 94.19 207 PRO A N 1
ATOM 1674 C CA . PRO A 1 207 ? 12.243 -0.359 1.098 1.00 94.19 207 PRO A CA 1
ATOM 1675 C C . PRO A 1 207 ? 11.499 0.931 0.831 1.00 94.19 207 PRO A C 1
ATOM 1677 O O . PRO A 1 207 ? 10.448 0.916 0.182 1.00 94.19 207 PRO A O 1
ATOM 1680 N N . GLN A 1 208 ? 12.010 2.050 1.347 1.00 93.12 208 GLN A N 1
ATOM 1681 C CA . GLN A 1 208 ? 11.315 3.329 1.336 1.00 93.12 208 GLN A CA 1
ATOM 1682 C C . GLN A 1 208 ? 9.861 3.145 1.827 1.00 93.12 208 GLN A C 1
ATOM 1684 O O . GLN A 1 208 ? 9.598 2.462 2.812 1.00 93.12 208 GLN A O 1
ATOM 1689 N N . ASN A 1 209 ? 8.877 3.699 1.113 1.00 92.69 209 ASN A N 1
ATOM 1690 C CA . ASN A 1 209 ? 7.457 3.422 1.351 1.00 92.69 209 ASN A CA 1
ATOM 1691 C C . ASN A 1 209 ? 6.894 2.358 0.397 1.00 92.69 209 ASN A C 1
ATOM 1693 O O . ASN A 1 209 ? 5.752 2.471 -0.065 1.00 92.69 209 ASN A O 1
ATOM 1697 N N . ASN A 1 210 ? 7.735 1.413 -0.028 1.00 96.62 210 ASN A N 1
ATOM 1698 C CA . ASN A 1 210 ? 7.431 0.426 -1.064 1.00 96.62 210 ASN A CA 1
ATOM 1699 C C . ASN A 1 210 ? 7.481 -1.022 -0.617 1.00 96.62 210 ASN A C 1
ATOM 1701 O O . ASN A 1 210 ? 6.901 -1.843 -1.325 1.00 96.62 210 ASN A O 1
ATOM 1705 N N . PHE A 1 211 ? 8.065 -1.299 0.542 1.00 96.94 211 PHE A N 1
ATOM 1706 C CA . PHE A 1 211 ? 8.119 -2.634 1.104 1.00 96.94 211 PHE A CA 1
ATOM 1707 C C . PHE A 1 211 ? 8.005 -2.570 2.629 1.00 96.94 211 PHE A C 1
ATOM 1709 O O . PHE A 1 211 ? 8.684 -1.767 3.272 1.00 96.94 211 PHE A O 1
ATOM 1716 N N . LYS A 1 212 ? 7.128 -3.395 3.202 1.00 95.88 212 LYS A N 1
ATOM 1717 C CA . LYS A 1 212 ? 7.047 -3.624 4.648 1.00 95.88 212 LYS A CA 1
ATOM 1718 C C . LYS A 1 212 ? 6.807 -5.096 4.940 1.00 95.88 212 LYS A C 1
ATOM 1720 O O . LYS A 1 212 ? 6.150 -5.782 4.157 1.00 95.88 212 LYS A O 1
ATOM 1725 N N . VAL A 1 213 ? 7.285 -5.552 6.093 1.00 96.31 213 VAL A N 1
ATOM 1726 C CA . VAL A 1 213 ? 7.019 -6.901 6.602 1.00 96.31 213 VAL A CA 1
ATOM 1727 C C . VAL A 1 213 ? 6.342 -6.802 7.956 1.00 96.31 213 VAL A C 1
ATOM 1729 O O . VAL A 1 213 ? 6.812 -6.098 8.852 1.00 96.31 213 VAL A O 1
ATOM 1732 N N . PHE A 1 214 ? 5.251 -7.543 8.100 1.00 95.06 214 PHE A N 1
ATOM 1733 C CA . PHE A 1 214 ? 4.511 -7.711 9.337 1.00 95.06 214 PHE A CA 1
ATOM 1734 C C . PHE A 1 214 ? 4.612 -9.160 9.808 1.00 95.06 214 PHE A C 1
ATOM 1736 O O . PHE A 1 214 ? 4.602 -10.084 8.995 1.00 95.06 214 PHE A O 1
ATOM 1743 N N . LYS A 1 215 ? 4.679 -9.356 11.124 1.00 92.62 215 LYS A N 1
ATOM 1744 C CA . LYS A 1 215 ? 4.645 -10.663 11.784 1.00 92.62 215 LYS A CA 1
ATOM 1745 C C . LYS A 1 215 ? 3.575 -10.629 12.869 1.00 92.62 215 LYS A C 1
ATOM 1747 O O . LYS A 1 215 ? 3.685 -9.835 13.799 1.00 92.62 215 LYS A O 1
ATOM 1752 N N . GLY A 1 216 ? 2.528 -11.446 12.733 1.00 88.75 216 GLY A N 1
ATOM 1753 C CA . GLY A 1 216 ? 1.388 -11.443 13.665 1.00 88.75 216 GLY A CA 1
ATOM 1754 C C . GLY A 1 216 ? 0.751 -10.056 13.836 1.00 88.75 216 GLY A C 1
ATOM 1755 O O . GLY A 1 216 ? 0.502 -9.613 14.954 1.00 88.75 216 GLY A O 1
ATOM 1756 N N . GLY A 1 217 ? 0.591 -9.313 12.739 1.00 89.38 217 GLY A N 1
ATOM 1757 C CA . GLY A 1 217 ? 0.026 -7.962 12.745 1.00 89.38 217 GLY A CA 1
ATOM 1758 C C . GLY A 1 217 ? 0.944 -6.835 13.232 1.00 89.38 217 GLY A C 1
ATOM 1759 O O . GLY A 1 217 ? 0.523 -5.679 13.227 1.00 89.38 217 GLY A O 1
ATOM 1760 N N . GLN A 1 218 ? 2.182 -7.123 13.647 1.00 90.62 218 GLN A N 1
ATOM 1761 C CA . GLN A 1 218 ? 3.163 -6.105 14.043 1.00 90.62 218 GLN A CA 1
ATOM 1762 C C . GLN A 1 218 ? 4.164 -5.845 12.917 1.00 90.62 218 GLN A C 1
ATOM 1764 O O . GLN A 1 218 ? 4.698 -6.791 12.342 1.00 90.62 218 GLN A O 1
ATOM 1769 N N . CYS A 1 219 ? 4.438 -4.576 12.603 1.00 92.69 219 CYS A N 1
ATOM 1770 C CA . CYS A 1 219 ? 5.448 -4.207 11.609 1.00 92.69 219 CYS A CA 1
ATOM 1771 C C . CYS A 1 219 ? 6.849 -4.503 12.161 1.00 92.69 219 CYS A C 1
ATOM 1773 O O . CYS A 1 219 ? 7.262 -3.895 13.144 1.00 92.69 219 CYS A O 1
ATOM 1775 N N . VAL A 1 220 ? 7.572 -5.423 11.524 1.00 93.62 220 VAL A N 1
ATOM 1776 C CA . VAL A 1 220 ? 8.931 -5.837 11.921 1.00 93.62 220 VAL A CA 1
ATOM 1777 C C . VAL A 1 220 ? 10.009 -5.323 10.968 1.00 93.62 220 VAL A C 1
ATOM 1779 O O . VAL A 1 220 ? 11.192 -5.383 11.285 1.00 93.62 220 VAL A O 1
ATOM 1782 N N . TYR A 1 221 ? 9.620 -4.819 9.793 1.00 94.31 221 TYR A N 1
ATOM 1783 C CA . TYR A 1 221 ? 10.556 -4.277 8.811 1.00 94.31 221 TYR A CA 1
ATOM 1784 C C . TYR A 1 221 ? 9.908 -3.189 7.958 1.00 94.31 221 TYR A C 1
ATOM 1786 O O . TYR A 1 221 ? 8.903 -3.435 7.290 1.00 94.31 221 TYR A O 1
ATOM 1794 N N . SER A 1 222 ? 10.486 -1.988 7.965 1.00 90.94 222 SER A N 1
ATOM 1795 C CA . SER A 1 222 ? 10.105 -0.864 7.100 1.00 90.94 222 SER A CA 1
ATOM 1796 C C . SER A 1 222 ? 11.194 0.214 7.121 1.00 90.94 222 SER A C 1
ATOM 1798 O O . SER A 1 222 ? 12.017 0.238 8.035 1.00 90.94 222 SER A O 1
ATOM 1800 N N . SER A 1 223 ? 11.192 1.132 6.151 1.00 85.12 223 SER A N 1
ATOM 1801 C CA . SER A 1 223 ? 11.977 2.368 6.265 1.00 85.12 223 SER A CA 1
ATOM 1802 C C . SER A 1 223 ? 11.204 3.418 7.062 1.00 85.12 223 SER A C 1
ATOM 1804 O O . SER A 1 223 ? 10.014 3.634 6.817 1.00 85.12 223 SER A O 1
ATOM 1806 N N . LYS A 1 224 ? 11.886 4.137 7.956 1.00 73.62 224 LYS A N 1
ATOM 1807 C CA . LYS A 1 224 ? 11.344 5.356 8.566 1.00 73.62 224 LYS A CA 1
ATOM 1808 C C . LYS A 1 224 ? 11.690 6.533 7.633 1.00 73.62 224 LYS A C 1
ATOM 1810 O O . LYS A 1 224 ? 12.857 6.773 7.332 1.00 73.62 224 LYS A O 1
ATOM 1815 N N . GLU A 1 225 ? 10.680 7.221 7.090 1.00 66.94 225 GLU A N 1
ATOM 1816 C CA . GLU A 1 225 ? 10.891 8.419 6.251 1.00 66.94 225 GLU A CA 1
ATOM 1817 C C . GLU A 1 225 ? 11.630 9.478 7.096 1.00 66.94 225 GLU A C 1
ATOM 1819 O O . GLU A 1 225 ? 11.137 9.878 8.141 1.00 66.94 225 GLU A O 1
ATOM 1824 N N . GLY A 1 226 ? 12.823 9.906 6.673 1.00 58.47 226 GLY A N 1
ATOM 1825 C CA . GLY A 1 226 ? 13.618 10.906 7.399 1.00 58.47 226 GLY A CA 1
ATOM 1826 C C . GLY A 1 226 ? 14.481 10.384 8.556 1.00 58.47 226 GLY A C 1
ATOM 1827 O O . GLY A 1 226 ? 15.116 11.202 9.211 1.00 58.47 226 GLY A O 1
ATOM 1828 N N . SER A 1 227 ? 14.552 9.068 8.813 1.00 64.31 227 SER A N 1
ATOM 1829 C CA . SER A 1 227 ? 15.544 8.533 9.759 1.00 64.31 227 SER A CA 1
ATOM 1830 C C . SER A 1 227 ? 16.915 8.357 9.121 1.00 64.31 227 SER A C 1
ATOM 1832 O O . SER A 1 227 ? 17.035 8.022 7.939 1.00 64.31 227 SER A O 1
ATOM 1834 N N . ASP A 1 228 ? 17.949 8.464 9.949 1.00 59.62 228 ASP A N 1
ATOM 1835 C CA . ASP A 1 228 ? 19.330 8.240 9.533 1.00 59.62 228 ASP A CA 1
ATOM 1836 C C . ASP A 1 228 ? 19.712 6.763 9.411 1.00 59.62 228 ASP A C 1
ATOM 1838 O O . ASP A 1 228 ? 20.676 6.434 8.721 1.00 59.62 228 ASP A O 1
ATOM 1842 N N . GLU A 1 229 ? 18.921 5.880 10.013 1.00 65.62 229 GLU A N 1
ATOM 1843 C CA . GLU A 1 229 ? 19.168 4.444 10.045 1.00 65.62 229 GLU A CA 1
ATOM 1844 C C . GLU A 1 229 ? 18.740 3.774 8.734 1.00 65.62 229 GLU A C 1
ATOM 1846 O O . GLU A 1 229 ? 17.580 3.850 8.316 1.00 65.62 229 GLU A O 1
ATOM 1851 N N . SER A 1 230 ? 19.676 3.073 8.090 1.00 67.62 230 SER A N 1
ATOM 1852 C CA . SER A 1 230 ? 19.333 2.116 7.042 1.00 67.62 230 SER A CA 1
ATOM 1853 C C . SER A 1 230 ? 18.532 0.958 7.644 1.00 67.62 230 SER A C 1
ATOM 1855 O O . SER A 1 230 ? 18.862 0.512 8.744 1.00 67.62 230 SER A O 1
ATOM 1857 N N . PRO A 1 231 ? 17.524 0.423 6.939 1.00 75.50 231 PRO A N 1
ATOM 1858 C CA . PRO A 1 231 ? 16.762 -0.707 7.445 1.00 75.50 231 PRO A CA 1
ATOM 1859 C C . PRO A 1 231 ? 17.674 -1.920 7.643 1.00 75.50 231 PRO A C 1
ATOM 1861 O O . PRO A 1 231 ? 18.412 -2.315 6.740 1.00 75.50 231 PRO A O 1
ATOM 1864 N N . ASP A 1 232 ? 17.619 -2.505 8.838 1.00 84.62 232 ASP A N 1
ATOM 1865 C CA . ASP A 1 232 ? 18.494 -3.606 9.221 1.00 84.62 232 ASP A CA 1
ATOM 1866 C C . ASP A 1 232 ? 18.018 -4.929 8.605 1.00 84.62 232 ASP A C 1
ATOM 1868 O O . ASP A 1 232 ? 17.099 -5.597 9.090 1.00 84.62 232 ASP A O 1
ATOM 1872 N N . THR A 1 233 ? 18.657 -5.323 7.506 1.00 87.31 233 THR A N 1
ATOM 1873 C CA . THR A 1 233 ? 18.402 -6.609 6.848 1.00 87.31 233 THR A CA 1
ATOM 1874 C C . THR A 1 233 ? 18.689 -7.795 7.778 1.00 87.31 233 THR A C 1
ATOM 1876 O O . THR A 1 233 ? 18.040 -8.832 7.643 1.00 87.31 233 THR A O 1
ATOM 1879 N N . ASN A 1 234 ? 19.600 -7.674 8.754 1.00 88.62 234 ASN A N 1
ATOM 1880 C CA . ASN A 1 234 ? 19.854 -8.748 9.718 1.00 88.62 234 ASN A CA 1
ATOM 1881 C C . ASN A 1 234 ? 18.678 -8.930 10.681 1.00 88.62 234 ASN A C 1
ATOM 1883 O O . ASN A 1 234 ? 18.303 -10.073 10.957 1.00 88.62 234 ASN A O 1
ATOM 1887 N N . ALA A 1 235 ? 18.047 -7.839 11.126 1.00 89.75 235 ALA A N 1
ATOM 1888 C CA . ALA A 1 235 ? 16.806 -7.905 11.894 1.00 89.75 235 ALA A CA 1
ATOM 1889 C C . ALA A 1 235 ? 15.696 -8.612 11.100 1.00 89.75 235 ALA A C 1
ATOM 1891 O O . ALA A 1 235 ? 15.058 -9.531 11.618 1.00 89.75 235 ALA A O 1
ATOM 1892 N N . LEU A 1 236 ? 15.517 -8.278 9.813 1.00 93.56 236 LEU A N 1
ATOM 1893 C CA . LEU A 1 236 ? 14.571 -8.997 8.949 1.00 93.56 236 LEU A CA 1
ATOM 1894 C C . LEU A 1 236 ? 14.894 -10.497 8.893 1.00 93.56 236 LEU A C 1
ATOM 1896 O O . LEU A 1 236 ? 14.018 -11.330 9.120 1.00 93.56 236 LEU A O 1
ATOM 1900 N N . LEU A 1 237 ? 16.152 -10.855 8.640 1.00 93.12 237 LEU A N 1
ATOM 1901 C CA . LEU A 1 237 ? 16.595 -12.249 8.571 1.00 93.12 237 LEU A CA 1
ATOM 1902 C C . LEU A 1 237 ? 16.343 -13.015 9.872 1.00 93.12 237 LEU A C 1
ATOM 1904 O O . LEU A 1 237 ? 15.937 -14.177 9.823 1.00 93.12 237 LEU A O 1
ATOM 1908 N N . HIS A 1 238 ? 16.527 -12.374 11.027 1.00 92.19 238 HIS A N 1
ATOM 1909 C CA . HIS A 1 238 ? 16.179 -12.953 12.321 1.00 92.19 238 HIS A CA 1
ATOM 1910 C C . HIS A 1 238 ? 14.685 -13.305 12.399 1.00 92.19 238 HIS A C 1
ATOM 1912 O O . HIS A 1 238 ? 14.332 -14.408 12.820 1.00 92.19 238 HIS A O 1
ATOM 1918 N N . HIS A 1 239 ? 13.802 -12.423 11.917 1.00 93.19 239 HIS A N 1
ATOM 1919 C CA . HIS A 1 239 ? 12.366 -12.702 11.858 1.00 93.19 239 HIS A CA 1
ATOM 1920 C C . HIS A 1 239 ? 11.998 -13.805 10.855 1.00 93.19 239 HIS A C 1
ATOM 1922 O O . HIS A 1 239 ? 11.047 -14.541 11.127 1.00 93.19 239 HIS A O 1
ATOM 1928 N N . LEU A 1 240 ? 12.733 -13.937 9.744 1.00 93.06 240 LEU A N 1
ATOM 1929 C CA . LEU A 1 240 ? 12.487 -14.933 8.692 1.00 93.06 240 LEU A CA 1
ATOM 1930 C C . LEU A 1 240 ? 12.974 -16.345 9.056 1.00 93.06 240 LEU A C 1
ATOM 1932 O O . LEU A 1 240 ? 12.339 -17.320 8.662 1.00 93.06 240 LEU A O 1
ATOM 1936 N N . ARG A 1 241 ? 14.062 -16.481 9.828 1.00 91.25 241 ARG A N 1
ATOM 1937 C CA . ARG A 1 241 ? 14.685 -17.779 10.177 1.00 91.25 241 ARG A CA 1
ATOM 1938 C C . ARG A 1 241 ? 13.695 -18.893 10.569 1.00 91.25 241 ARG A C 1
ATOM 1940 O O . ARG A 1 241 ? 13.794 -19.972 9.983 1.00 91.25 241 ARG A O 1
ATOM 1947 N N . PRO A 1 242 ? 12.718 -18.680 11.475 1.00 89.62 242 PRO A N 1
ATOM 1948 C CA . PRO A 1 242 ? 11.804 -19.744 11.901 1.00 89.62 242 PRO A CA 1
ATOM 1949 C C . PRO A 1 242 ? 10.966 -20.365 10.771 1.00 89.62 242 PRO A C 1
ATOM 1951 O O . PRO A 1 242 ? 10.560 -21.521 10.884 1.00 89.62 242 PRO A O 1
ATOM 1954 N N . TYR A 1 243 ? 10.720 -19.619 9.687 1.00 89.12 243 TYR A N 1
ATOM 1955 C CA . TYR A 1 243 ? 9.880 -20.043 8.561 1.00 89.12 243 TYR A CA 1
ATOM 1956 C C . TYR A 1 243 ? 10.631 -20.912 7.545 1.00 89.12 243 TYR A C 1
ATOM 1958 O O . TYR A 1 243 ? 10.012 -21.727 6.867 1.00 89.12 243 TYR A O 1
ATOM 1966 N N . PHE A 1 244 ? 11.957 -20.767 7.461 1.00 86.75 244 PHE A N 1
ATOM 1967 C CA . PHE A 1 244 ? 12.797 -21.487 6.494 1.00 86.75 244 PHE A CA 1
ATOM 1968 C C . PHE A 1 244 ? 13.600 -22.634 7.124 1.00 86.75 244 PHE A C 1
ATOM 1970 O O . PHE A 1 244 ? 13.999 -23.556 6.423 1.00 86.75 244 PHE A O 1
ATOM 1977 N N . LEU A 1 245 ? 13.808 -22.619 8.447 1.00 78.19 245 LEU A N 1
ATOM 1978 C CA . LEU A 1 245 ? 14.503 -23.704 9.155 1.00 78.19 245 LEU A CA 1
ATOM 1979 C C . LEU A 1 245 ? 13.588 -24.894 9.492 1.00 78.19 245 LEU A C 1
ATOM 1981 O O . LEU A 1 245 ? 14.062 -26.022 9.589 1.00 78.19 245 LEU A O 1
ATOM 1985 N N . SER A 1 246 ? 12.285 -24.659 9.669 1.00 63.16 246 SER A N 1
ATOM 1986 C CA . SER A 1 246 ? 11.338 -25.679 10.155 1.00 63.16 246 SER A CA 1
ATOM 1987 C C . SER A 1 246 ? 10.723 -26.541 9.045 1.00 63.16 246 SER A C 1
ATOM 1989 O O . SER A 1 246 ? 10.083 -27.546 9.330 1.00 63.16 246 SER A O 1
ATOM 1991 N N . THR A 1 247 ? 10.882 -26.156 7.779 1.00 56.25 247 THR A N 1
ATOM 1992 C CA . THR A 1 247 ? 10.144 -26.726 6.639 1.00 56.25 247 THR A CA 1
ATOM 1993 C C . THR A 1 247 ? 10.758 -27.996 6.050 1.00 56.25 247 THR A C 1
ATOM 1995 O O . THR A 1 247 ? 10.104 -28.647 5.244 1.00 56.25 247 THR A O 1
ATOM 1998 N N . ASN A 1 248 ? 11.969 -28.399 6.459 1.00 48.56 248 ASN A N 1
ATOM 1999 C CA . ASN A 1 248 ? 12.711 -29.456 5.758 1.00 48.56 248 ASN A CA 1
ATOM 2000 C C . ASN A 1 248 ? 12.908 -30.791 6.494 1.00 48.56 248 ASN A C 1
ATOM 2002 O O . ASN A 1 248 ? 13.589 -31.645 5.932 1.00 48.56 248 ASN A O 1
ATOM 2006 N N . ASN A 1 249 ? 12.386 -31.017 7.713 1.00 49.19 249 ASN A N 1
ATOM 2007 C CA . ASN A 1 249 ? 12.617 -32.244 8.528 1.00 49.19 249 ASN A CA 1
ATOM 2008 C C . ASN A 1 249 ? 14.094 -32.702 8.656 1.00 49.19 249 ASN A C 1
ATOM 2010 O O . ASN A 1 249 ? 14.404 -33.736 9.240 1.00 49.19 249 ASN A O 1
ATOM 2014 N N . ARG A 1 250 ? 15.025 -31.897 8.152 1.00 48.59 250 ARG A N 1
ATOM 2015 C CA . ARG A 1 250 ? 16.460 -31.952 8.321 1.00 48.59 250 ARG A CA 1
ATOM 2016 C C . ARG A 1 250 ? 16.773 -30.686 9.080 1.00 48.59 250 ARG A C 1
ATOM 2018 O O . ARG A 1 250 ? 16.609 -29.591 8.542 1.00 48.59 250 ARG A O 1
ATOM 2025 N N . VAL A 1 251 ? 17.190 -30.833 10.329 1.00 49.09 251 VAL A N 1
ATOM 2026 C CA . VAL A 1 251 ? 17.816 -29.750 11.082 1.00 49.09 251 VAL A CA 1
ATOM 2027 C C . VAL A 1 251 ? 19.127 -29.433 10.358 1.00 49.09 251 VAL A C 1
ATOM 2029 O O . VAL A 1 251 ? 20.178 -29.973 10.681 1.00 49.09 251 VAL A O 1
ATOM 2032 N N . SER A 1 252 ? 19.057 -28.639 9.287 1.00 51.41 252 SER A N 1
ATOM 2033 C CA . SER A 1 252 ? 20.246 -28.097 8.643 1.00 51.41 252 SER A CA 1
ATOM 2034 C C . SER A 1 252 ? 20.784 -27.041 9.592 1.00 51.41 252 SER A C 1
ATOM 2036 O O . SER A 1 252 ? 20.234 -25.943 9.695 1.00 51.41 252 SER A O 1
ATOM 2038 N N . SER A 1 253 ? 21.817 -27.410 10.344 1.00 55.72 253 SER A N 1
ATOM 2039 C CA . SER A 1 253 ? 22.371 -26.609 11.434 1.00 55.72 253 SER A CA 1
ATOM 2040 C C . SER A 1 253 ? 22.928 -25.253 10.984 1.00 55.72 253 SER A C 1
ATOM 2042 O O . SER A 1 253 ? 23.124 -24.388 11.829 1.00 55.72 253 SER A O 1
ATOM 2044 N N . HIS A 1 254 ? 23.107 -25.004 9.679 1.00 62.97 254 HIS A N 1
ATOM 2045 C CA . HIS A 1 254 ? 23.555 -23.707 9.169 1.00 62.97 254 HIS A CA 1
ATOM 2046 C C . HIS A 1 254 ? 22.952 -23.350 7.800 1.00 62.97 254 HIS A C 1
ATOM 2048 O O . HIS A 1 254 ? 23.569 -23.562 6.758 1.00 62.97 254 HIS A O 1
ATOM 2054 N N . MET A 1 255 ? 21.772 -22.717 7.777 1.00 77.00 255 MET A N 1
ATOM 2055 C CA . MET A 1 255 ? 21.389 -21.896 6.618 1.00 77.00 255 MET A CA 1
ATOM 2056 C C . MET A 1 255 ? 22.054 -20.525 6.721 1.00 77.00 255 MET A C 1
ATOM 2058 O O . MET A 1 255 ? 21.911 -19.819 7.720 1.00 77.00 255 MET A O 1
ATOM 2062 N N . THR A 1 256 ? 22.772 -20.127 5.673 1.00 87.06 256 THR A N 1
ATOM 2063 C CA . THR A 1 256 ? 23.354 -18.783 5.609 1.00 87.06 256 THR A CA 1
ATOM 2064 C C . THR A 1 256 ? 22.253 -17.734 5.457 1.00 87.06 256 THR A C 1
ATOM 2066 O O . THR A 1 256 ? 21.228 -17.975 4.816 1.00 87.06 256 THR A O 1
ATOM 2069 N N . SER A 1 257 ? 22.489 -16.527 5.978 1.00 89.44 257 SER A N 1
ATOM 2070 C CA . SER A 1 257 ? 21.615 -15.361 5.774 1.00 89.44 257 SER A CA 1
ATOM 2071 C C . SER A 1 257 ? 21.263 -15.132 4.296 1.00 89.44 257 SER A C 1
ATOM 2073 O O . SER A 1 257 ? 20.129 -14.793 3.966 1.00 89.44 257 SER A O 1
ATOM 2075 N N . LYS A 1 258 ? 22.219 -15.385 3.393 1.00 90.94 258 LYS A N 1
ATOM 2076 C CA . LYS A 1 258 ? 22.029 -15.281 1.942 1.00 90.94 258 LYS A CA 1
ATOM 2077 C C . LYS A 1 258 ? 21.028 -16.310 1.407 1.00 90.94 258 LYS A C 1
ATOM 2079 O O . LYS A 1 258 ? 20.211 -15.957 0.564 1.00 90.94 258 LYS A O 1
ATOM 2084 N N . SER A 1 259 ? 21.080 -17.554 1.893 1.00 91.44 259 SER A N 1
ATOM 2085 C CA . SER A 1 259 ? 20.127 -18.599 1.494 1.00 91.44 259 SER A CA 1
ATOM 2086 C C . SER A 1 259 ? 18.711 -18.235 1.921 1.00 91.44 259 SER A C 1
ATOM 2088 O O . SER A 1 259 ? 17.825 -18.198 1.080 1.00 91.44 259 SER A O 1
ATOM 2090 N N . ILE A 1 260 ? 18.526 -17.852 3.190 1.00 93.75 260 ILE A N 1
ATOM 2091 C CA . ILE A 1 260 ? 17.213 -17.475 3.738 1.00 93.75 260 ILE A CA 1
ATOM 2092 C C . ILE A 1 260 ? 16.606 -16.312 2.949 1.00 93.75 260 ILE A C 1
ATOM 2094 O O . ILE A 1 260 ? 15.423 -16.337 2.620 1.00 93.75 260 ILE A O 1
ATOM 2098 N N . LEU A 1 261 ? 17.413 -15.300 2.615 1.00 94.69 261 LEU A N 1
ATOM 2099 C CA . LEU A 1 261 ? 16.950 -14.172 1.811 1.00 94.69 261 LEU A CA 1
ATOM 2100 C C . LEU A 1 261 ? 16.517 -14.605 0.405 1.00 94.69 261 LEU A C 1
ATOM 2102 O O . LEU A 1 261 ? 15.478 -14.159 -0.074 1.00 94.69 261 LEU A O 1
ATOM 2106 N N . ASN A 1 262 ? 17.302 -15.454 -0.262 1.00 95.31 262 ASN A N 1
ATOM 2107 C CA . ASN A 1 262 ? 16.967 -15.941 -1.599 1.00 95.31 262 ASN A CA 1
ATOM 2108 C C . ASN A 1 262 ? 15.699 -16.805 -1.581 1.00 95.31 262 ASN A C 1
ATOM 2110 O O . ASN A 1 262 ? 14.828 -16.601 -2.423 1.00 95.31 262 ASN A O 1
ATOM 2114 N N . ASP A 1 263 ? 15.556 -17.702 -0.604 1.00 95.19 263 ASP A N 1
ATOM 2115 C CA . ASP A 1 263 ? 14.363 -18.542 -0.453 1.00 95.19 263 ASP A CA 1
ATOM 2116 C C . ASP A 1 263 ? 13.124 -17.684 -0.176 1.00 95.19 263 ASP A C 1
ATOM 2118 O O . ASP A 1 263 ? 12.071 -17.881 -0.785 1.00 95.19 263 ASP A O 1
ATOM 2122 N N . PHE A 1 264 ? 13.260 -16.656 0.665 1.00 96.44 264 PHE A N 1
ATOM 2123 C CA . PHE A 1 264 ? 12.201 -15.681 0.906 1.00 96.44 264 PHE A CA 1
ATOM 2124 C C . PHE A 1 264 ? 11.790 -14.932 -0.363 1.00 96.44 264 PHE A C 1
ATOM 2126 O O . PHE A 1 264 ? 10.601 -14.850 -0.673 1.00 96.44 264 PHE A O 1
ATOM 2133 N N . ILE A 1 265 ? 12.754 -14.430 -1.139 1.00 97.81 265 ILE A N 1
ATOM 2134 C CA . ILE A 1 265 ? 12.466 -13.764 -2.413 1.00 97.81 265 ILE A CA 1
ATOM 2135 C C . ILE A 1 265 ? 11.786 -14.735 -3.384 1.00 97.81 265 ILE A C 1
ATOM 2137 O O . ILE A 1 265 ? 10.820 -14.358 -4.045 1.00 97.81 265 ILE A O 1
ATOM 2141 N N . GLN A 1 266 ? 12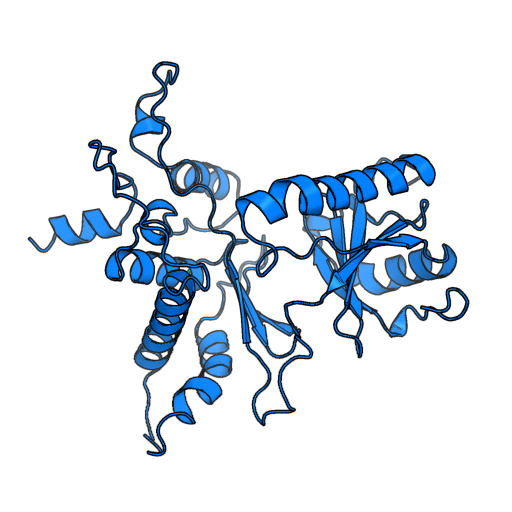.239 -15.986 -3.445 1.00 96.75 266 GLN A N 1
ATOM 2142 C CA . GLN A 1 266 ? 11.665 -17.013 -4.308 1.00 96.75 266 GLN A CA 1
ATOM 2143 C C . GLN A 1 266 ? 10.201 -17.309 -3.952 1.00 96.75 266 GLN A C 1
ATOM 2145 O O . GLN A 1 266 ? 9.373 -17.416 -4.858 1.00 96.75 266 GLN A O 1
ATOM 2150 N N . VAL A 1 267 ? 9.857 -17.374 -2.660 1.00 96.50 267 VAL A N 1
ATOM 2151 C CA . VAL A 1 267 ? 8.463 -17.496 -2.197 1.00 96.50 267 VAL A CA 1
ATOM 2152 C C . VAL A 1 267 ? 7.621 -16.316 -2.684 1.00 96.50 267 VAL A C 1
ATOM 2154 O O . VAL A 1 267 ? 6.531 -16.530 -3.211 1.00 96.50 267 VAL A O 1
ATOM 2157 N N . LEU A 1 268 ? 8.129 -15.083 -2.588 1.00 97.38 268 LEU A N 1
ATOM 2158 C CA . LEU A 1 268 ? 7.414 -13.896 -3.072 1.00 97.38 268 LEU A CA 1
ATOM 2159 C C . LEU A 1 268 ? 7.235 -13.895 -4.596 1.00 97.38 268 LEU A C 1
ATOM 2161 O O . LEU A 1 268 ? 6.149 -13.583 -5.078 1.00 97.38 268 LEU A O 1
ATOM 2165 N N . VAL A 1 269 ? 8.264 -14.274 -5.363 1.00 97.75 269 VAL A N 1
ATOM 2166 C CA . VAL A 1 269 ? 8.151 -14.420 -6.825 1.00 97.75 269 VAL A CA 1
ATOM 2167 C C . VAL A 1 269 ? 7.087 -15.459 -7.174 1.00 97.75 269 VAL A C 1
ATOM 2169 O O . VAL A 1 269 ? 6.249 -15.204 -8.034 1.00 97.75 269 VAL A O 1
ATOM 2172 N N . ASN A 1 270 ? 7.091 -16.611 -6.499 1.00 96.69 270 ASN A N 1
ATOM 2173 C CA . ASN A 1 270 ? 6.102 -17.664 -6.722 1.00 96.69 270 ASN A CA 1
ATOM 2174 C C . ASN A 1 270 ? 4.684 -17.182 -6.399 1.00 96.69 270 ASN A C 1
ATOM 2176 O O . ASN A 1 270 ? 3.783 -17.412 -7.195 1.00 96.69 270 ASN A O 1
ATOM 2180 N N . ALA A 1 271 ? 4.494 -16.484 -5.276 1.00 95.44 271 ALA A N 1
ATOM 2181 C CA . ALA A 1 271 ? 3.193 -15.955 -4.875 1.00 95.44 271 ALA A CA 1
ATOM 2182 C C . ALA A 1 271 ? 2.655 -14.905 -5.862 1.00 95.44 271 ALA A C 1
ATOM 2184 O O . ALA A 1 271 ? 1.467 -14.899 -6.158 1.00 95.44 271 ALA A O 1
ATOM 2185 N N . LEU A 1 272 ? 3.522 -14.042 -6.405 1.00 95.69 272 LEU A N 1
ATOM 2186 C CA . LEU A 1 272 ? 3.127 -13.031 -7.394 1.00 95.69 272 LEU A CA 1
ATOM 2187 C C . LEU A 1 272 ? 2.826 -13.619 -8.781 1.00 95.69 272 LEU A C 1
ATOM 2189 O O . LEU A 1 272 ? 2.091 -13.001 -9.545 1.00 95.69 272 LEU A O 1
ATOM 2193 N N . LEU A 1 273 ? 3.400 -14.779 -9.117 1.00 94.88 273 LEU A N 1
ATOM 2194 C CA . LEU A 1 273 ? 3.118 -15.500 -10.366 1.00 94.88 273 LEU A CA 1
ATOM 2195 C C . LEU A 1 273 ? 1.942 -16.481 -10.237 1.00 94.88 273 LEU A C 1
ATOM 2197 O O . LEU A 1 273 ? 1.294 -16.785 -11.233 1.00 94.88 273 LEU A O 1
ATOM 2201 N N . GLY A 1 274 ? 1.672 -16.987 -9.032 1.00 86.19 274 GLY A N 1
ATOM 2202 C CA . GLY A 1 274 ? 0.584 -17.918 -8.740 1.00 86.19 274 GLY A CA 1
ATOM 2203 C C . GLY A 1 274 ? -0.765 -17.207 -8.665 1.00 86.19 274 GLY A C 1
ATOM 2204 O O . GLY A 1 274 ? -1.252 -16.909 -7.578 1.00 86.19 274 GLY A O 1
ATOM 2205 N N . GLY A 1 275 ? -1.372 -16.908 -9.813 1.00 69.56 275 GLY A N 1
ATOM 2206 C CA . GLY A 1 275 ? -2.729 -16.365 -9.877 1.00 69.56 275 GLY A CA 1
ATOM 2207 C C . GLY A 1 275 ? -3.782 -17.439 -9.584 1.00 69.56 275 GLY A C 1
ATOM 2208 O O . GLY A 1 275 ? -3.875 -18.418 -10.307 1.00 69.56 275 GLY A O 1
ATOM 2209 N N . GLY A 1 276 ? -4.609 -17.249 -8.551 1.00 53.75 276 GLY A N 1
ATOM 2210 C CA . GLY A 1 276 ? -5.783 -18.092 -8.245 1.00 53.75 276 GLY A CA 1
ATOM 2211 C C . GLY A 1 276 ? -7.037 -17.768 -9.078 1.00 53.75 276 GLY A C 1
ATOM 2212 O O . GLY A 1 276 ? -8.161 -17.916 -8.581 1.00 53.75 276 GLY A O 1
ATOM 2213 N N . GLY A 1 277 ? -6.837 -17.245 -10.290 1.00 50.97 277 GLY A N 1
ATOM 2214 C CA . GLY A 1 277 ? -7.876 -16.985 -11.285 1.00 50.97 277 GLY A CA 1
ATOM 2215 C C . GLY A 1 277 ? -7.885 -18.101 -12.323 1.00 50.97 277 GLY A C 1
ATOM 2216 O O . GLY A 1 277 ? -6.835 -18.667 -12.610 1.00 50.97 277 GLY A O 1
ATOM 2217 N N . ASP A 1 278 ? -9.070 -18.421 -12.837 1.00 45.94 278 ASP A N 1
ATOM 2218 C CA . ASP A 1 278 ? -9.265 -19.376 -13.929 1.00 45.94 278 ASP A CA 1
ATOM 2219 C C . ASP A 1 278 ? -8.279 -19.070 -15.067 1.00 45.94 278 ASP A C 1
ATOM 2221 O O . ASP A 1 278 ? -8.036 -17.893 -15.360 1.00 45.94 278 ASP A O 1
ATOM 2225 N N . GLU A 1 279 ? -7.683 -20.102 -15.668 1.00 42.19 279 GLU A N 1
ATOM 2226 C CA . GLU A 1 279 ? -6.677 -20.009 -16.736 1.00 42.19 279 GLU A CA 1
ATOM 2227 C C . GLU A 1 279 ? -7.293 -19.483 -18.047 1.00 42.19 279 GLU A C 1
ATOM 2229 O O . GLU A 1 279 ? -7.242 -20.112 -19.104 1.00 42.19 279 GLU A O 1
ATOM 2234 N N . GLY A 1 280 ? -7.875 -18.287 -18.015 1.00 39.16 280 GLY A N 1
ATOM 2235 C CA . GLY A 1 280 ? -8.108 -17.507 -19.210 1.00 39.16 280 GLY A CA 1
ATOM 2236 C C . GLY A 1 280 ? -6.746 -17.193 -19.804 1.00 39.16 280 GLY A C 1
ATOM 2237 O O . GLY A 1 280 ? -6.003 -16.388 -19.243 1.00 39.16 280 GLY A O 1
ATOM 2238 N N . GLN A 1 281 ? -6.408 -17.855 -20.914 1.00 37.25 281 GLN A N 1
ATOM 2239 C CA . GLN A 1 281 ? -5.241 -17.543 -21.732 1.00 37.25 281 GLN A CA 1
ATOM 2240 C C . GLN A 1 281 ? -5.169 -16.027 -21.929 1.00 37.25 281 GLN A C 1
ATOM 2242 O O . GLN A 1 281 ? -5.873 -15.453 -22.761 1.00 37.25 281 GLN A O 1
ATOM 2247 N N . VAL A 1 282 ? -4.296 -15.362 -21.173 1.00 41.62 282 VAL A N 1
ATOM 2248 C CA . VAL A 1 282 ? -3.857 -14.018 -21.517 1.00 41.62 282 VAL A CA 1
ATOM 2249 C C . VAL A 1 282 ? -3.012 -14.220 -22.761 1.00 41.62 282 VAL A C 1
ATOM 2251 O O . VAL A 1 282 ? -1.825 -14.521 -22.679 1.00 41.62 282 VAL A O 1
ATOM 2254 N N . THR A 1 283 ? -3.658 -14.156 -23.925 1.00 33.91 283 THR A N 1
ATOM 2255 C CA . THR A 1 283 ? -2.976 -14.196 -25.212 1.00 33.91 283 THR A CA 1
ATOM 2256 C C . THR A 1 283 ? -1.921 -13.103 -25.185 1.00 33.91 283 THR A C 1
ATOM 2258 O O . THR A 1 283 ? -2.261 -11.915 -25.126 1.00 33.91 283 THR A O 1
ATOM 2261 N N . ASP A 1 284 ? -0.656 -13.514 -25.183 1.00 40.47 284 ASP A N 1
ATOM 2262 C CA . ASP A 1 284 ? 0.499 -12.643 -25.315 1.00 40.47 284 ASP A CA 1
ATOM 2263 C C . ASP A 1 284 ? 0.408 -11.983 -26.693 1.00 40.47 284 ASP A C 1
ATOM 2265 O O . ASP A 1 284 ? 0.877 -12.502 -27.705 1.00 40.47 284 ASP A O 1
ATOM 2269 N N . ARG A 1 285 ? -0.293 -10.847 -26.772 1.00 39.88 285 ARG A N 1
ATOM 2270 C CA . ARG A 1 285 ? -0.203 -9.963 -27.929 1.00 39.88 285 ARG A CA 1
ATOM 2271 C C . ARG A 1 285 ? 1.172 -9.311 -27.854 1.00 39.88 285 ARG A C 1
ATOM 2273 O O . ARG A 1 285 ? 1.296 -8.176 -27.389 1.00 39.88 285 ARG A O 1
ATOM 2280 N N . GLN A 1 286 ? 2.182 -10.050 -28.314 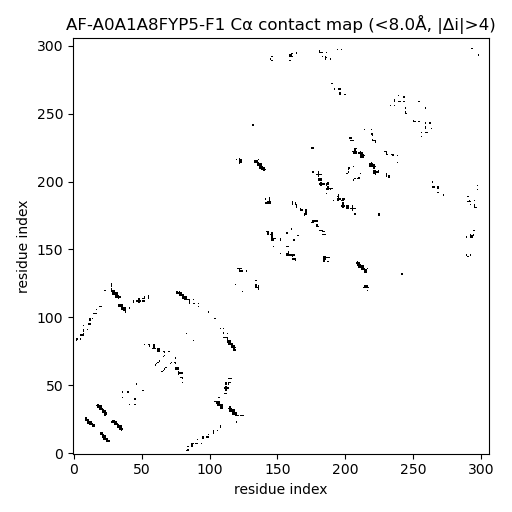1.00 41.75 286 GLN A N 1
ATOM 2281 C CA . GLN A 1 286 ? 3.538 -9.589 -28.596 1.00 41.75 286 GLN A CA 1
ATOM 2282 C C . GLN A 1 286 ? 3.496 -8.528 -29.702 1.00 41.75 286 GLN A C 1
ATOM 2284 O O . GLN A 1 286 ? 3.867 -8.753 -30.846 1.00 41.75 286 GLN A O 1
ATOM 2289 N N . GLY A 1 287 ? 3.000 -7.341 -29.369 1.00 38.31 287 GLY A N 1
ATOM 2290 C CA . GLY A 1 287 ? 3.427 -6.121 -30.031 1.00 38.31 287 GLY A CA 1
ATOM 2291 C C . GLY A 1 287 ? 4.685 -5.654 -29.318 1.00 38.31 287 GLY A C 1
ATOM 2292 O O . GLY A 1 287 ? 4.672 -5.585 -28.090 1.00 38.31 287 GLY A O 1
ATOM 2293 N N . GLU A 1 288 ? 5.736 -5.347 -30.077 1.00 42.72 288 GLU A N 1
ATOM 2294 C CA . GLU A 1 288 ? 7.078 -4.883 -29.684 1.00 42.72 288 GLU A CA 1
ATOM 2295 C C . GLU A 1 288 ? 7.079 -3.670 -28.725 1.00 42.72 288 GLU A C 1
ATOM 2297 O O . GLU A 1 288 ? 7.570 -2.578 -29.014 1.00 42.72 288 GLU A O 1
ATOM 2302 N N . ARG A 1 289 ? 6.516 -3.816 -27.528 1.00 54.53 289 ARG A N 1
ATOM 2303 C CA . ARG A 1 289 ? 6.650 -2.840 -26.456 1.00 54.53 289 ARG A CA 1
ATOM 2304 C C . ARG A 1 289 ? 8.029 -3.053 -25.864 1.00 54.53 289 ARG A C 1
ATOM 2306 O O . ARG A 1 289 ? 8.376 -4.171 -25.495 1.00 54.53 289 ARG A O 1
ATOM 2313 N N . ARG A 1 290 ? 8.817 -1.982 -25.726 1.00 59.88 290 ARG A N 1
ATOM 2314 C CA . ARG A 1 290 ? 10.059 -2.023 -24.938 1.00 59.88 290 ARG A CA 1
ATOM 2315 C C . ARG A 1 290 ? 9.716 -2.500 -23.523 1.00 59.88 290 ARG A C 1
ATOM 2317 O O . ARG A 1 290 ? 9.269 -1.719 -22.689 1.00 59.88 290 ARG A O 1
ATOM 2324 N N . GLY A 1 291 ? 9.908 -3.793 -23.267 1.00 74.25 291 GLY A N 1
ATOM 2325 C CA . GLY A 1 291 ? 9.548 -4.460 -22.012 1.00 74.25 291 GLY A CA 1
ATOM 2326 C C . GLY A 1 291 ? 10.521 -4.188 -20.864 1.00 74.25 291 GLY A C 1
ATOM 2327 O O . GLY A 1 291 ? 10.457 -4.849 -19.824 1.00 74.25 291 GLY A O 1
ATOM 2328 N N . PHE A 1 292 ? 11.455 -3.249 -21.041 1.00 86.00 292 PHE A N 1
ATOM 2329 C CA . PHE A 1 292 ? 12.476 -2.930 -20.056 1.00 86.00 292 PHE A CA 1
ATOM 2330 C C . PHE A 1 292 ? 12.732 -1.425 -19.942 1.00 86.00 292 PHE A C 1
ATOM 2332 O O . PHE A 1 292 ? 12.653 -0.666 -20.906 1.00 86.00 292 PHE A O 1
ATOM 2339 N N . CYS A 1 293 ? 13.052 -1.000 -18.722 1.00 94.12 293 CYS A N 1
ATOM 2340 C CA . CYS A 1 293 ? 13.444 0.367 -18.403 1.00 94.12 293 CYS A CA 1
ATOM 2341 C C . CYS A 1 293 ? 14.944 0.541 -18.667 1.00 94.12 293 CYS A C 1
ATOM 2343 O O . CYS A 1 293 ? 15.743 -0.233 -18.141 1.00 94.12 293 CYS A O 1
ATOM 2345 N N . GLN A 1 294 ? 15.354 1.584 -19.396 1.00 94.62 294 GLN A N 1
ATOM 2346 C CA . GLN A 1 294 ? 16.781 1.860 -19.644 1.00 94.62 294 GLN A CA 1
ATOM 2347 C C . GLN A 1 294 ? 17.568 2.242 -18.377 1.00 94.62 294 GLN A C 1
ATOM 2349 O O . GLN A 1 294 ? 18.795 2.158 -18.361 1.00 94.62 294 GLN A O 1
ATOM 2354 N N . ALA A 1 295 ? 16.870 2.646 -17.311 1.00 94.00 295 ALA A N 1
ATOM 2355 C CA . ALA A 1 295 ? 17.466 2.899 -16.000 1.00 94.00 295 ALA A CA 1
ATOM 2356 C C . ALA A 1 295 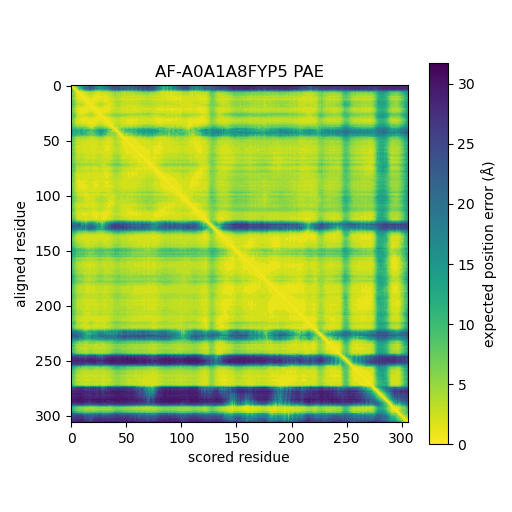? 17.466 1.664 -15.078 1.00 94.00 295 ALA A C 1
ATOM 2358 O O . ALA A 1 295 ? 17.946 1.761 -13.954 1.00 94.00 295 ALA A O 1
ATOM 2359 N N . SER A 1 296 ? 16.922 0.518 -15.511 1.00 93.62 296 SER A N 1
ATOM 2360 C CA . SER A 1 296 ? 17.035 -0.723 -14.734 1.00 93.62 296 SER A CA 1
ATOM 2361 C C . SER A 1 296 ? 18.486 -1.208 -14.728 1.00 93.62 296 SER A C 1
ATOM 2363 O O . SER A 1 296 ? 19.120 -1.336 -15.780 1.00 93.62 296 SER A O 1
ATOM 2365 N N . HIS A 1 297 ? 18.997 -1.503 -13.534 1.00 89.19 297 HIS A N 1
ATOM 2366 C CA . HIS A 1 297 ? 20.356 -2.003 -13.343 1.00 89.19 297 HIS A CA 1
ATOM 2367 C C . HIS A 1 297 ? 20.524 -3.463 -13.775 1.00 89.19 297 HIS A C 1
ATOM 2369 O O . HIS A 1 297 ? 21.601 -3.819 -14.246 1.00 89.19 297 HIS A O 1
ATOM 2375 N N . PHE A 1 298 ? 19.451 -4.260 -13.760 1.00 86.25 298 PHE A N 1
ATOM 2376 C CA . PHE A 1 298 ? 19.485 -5.654 -14.208 1.00 86.25 298 PHE A CA 1
ATOM 2377 C C . PHE A 1 298 ? 20.019 -5.791 -15.646 1.00 86.25 298 PHE A C 1
ATOM 2379 O O . PHE A 1 298 ? 20.829 -6.664 -15.949 1.00 86.25 298 PHE A O 1
ATOM 2386 N N . ASN A 1 299 ? 19.617 -4.885 -16.546 1.00 69.06 299 ASN A N 1
ATOM 2387 C CA . ASN A 1 299 ? 20.066 -4.924 -17.942 1.00 69.06 299 ASN A CA 1
ATOM 2388 C C . ASN A 1 299 ? 21.494 -4.395 -18.129 1.00 69.06 299 ASN A C 1
ATOM 2390 O O . ASN A 1 299 ? 22.179 -4.806 -19.061 1.00 69.06 299 ASN A O 1
ATOM 2394 N N . ARG A 1 300 ? 21.958 -3.499 -17.249 1.00 64.31 300 ARG A N 1
ATOM 2395 C CA . ARG A 1 300 ? 23.335 -2.982 -17.286 1.00 64.31 300 ARG A CA 1
ATOM 2396 C C . ARG A 1 300 ? 24.345 -4.026 -16.814 1.00 64.31 300 ARG A C 1
ATOM 2398 O O . ARG A 1 300 ? 25.444 -4.076 -17.356 1.00 64.31 300 ARG A O 1
ATOM 2405 N N . GLU A 1 301 ? 23.967 -4.864 -15.851 1.00 57.84 301 GLU A N 1
ATOM 2406 C CA . GLU A 1 301 ? 24.807 -5.961 -15.353 1.00 57.84 301 GLU A CA 1
ATOM 2407 C C . GLU A 1 301 ? 25.018 -7.058 -16.409 1.00 57.84 301 GLU A C 1
ATOM 2409 O O . GLU A 1 301 ? 26.129 -7.563 -16.536 1.00 57.84 301 GLU A O 1
ATOM 2414 N N . ARG A 1 302 ? 24.013 -7.355 -17.249 1.00 53.97 302 ARG A N 1
ATOM 2415 C CA . ARG A 1 302 ? 24.166 -8.307 -18.370 1.00 53.97 302 ARG A CA 1
ATOM 2416 C C . ARG A 1 302 ? 25.145 -7.847 -19.452 1.00 53.97 302 ARG A C 1
ATOM 2418 O O . ARG A 1 302 ? 25.819 -8.687 -20.026 1.00 53.97 302 ARG A O 1
ATOM 2425 N N . ILE A 1 303 ? 25.235 -6.544 -19.726 1.00 50.00 303 ILE A N 1
ATOM 2426 C CA . ILE A 1 303 ? 26.122 -6.001 -20.776 1.00 50.00 303 ILE A CA 1
ATOM 2427 C C . ILE A 1 303 ? 27.594 -5.975 -20.323 1.00 50.00 303 ILE A C 1
ATOM 2429 O O . ILE A 1 303 ? 28.485 -5.981 -21.158 1.00 50.00 303 ILE A O 1
ATOM 2433 N N . ARG A 1 304 ? 27.875 -5.956 -19.011 1.00 42.88 304 ARG A N 1
ATOM 2434 C CA . ARG A 1 304 ? 29.256 -5.962 -18.482 1.00 42.88 304 ARG A CA 1
ATOM 2435 C C . ARG A 1 304 ? 29.869 -7.357 -18.334 1.00 42.88 304 ARG A C 1
ATOM 2437 O O . ARG A 1 304 ? 31.074 -7.453 -18.136 1.00 42.88 304 ARG A O 1
ATOM 2444 N N . HIS A 1 305 ? 29.051 -8.405 -18.382 1.00 41.66 305 HIS A N 1
ATOM 2445 C CA . HIS A 1 305 ? 29.470 -9.804 -18.235 1.00 41.66 305 HIS A CA 1
ATOM 2446 C C . HIS A 1 305 ? 29.179 -10.647 -19.488 1.00 41.66 305 HIS A C 1
ATOM 2448 O O . HIS A 1 305 ? 29.160 -11.875 -19.401 1.00 41.66 305 HIS A O 1
ATOM 2454 N N . GLY A 1 306 ? 28.912 -9.990 -20.619 1.00 36.06 306 GLY A N 1
ATOM 2455 C CA . GLY A 1 306 ? 28.778 -10.600 -21.942 1.00 36.06 306 GLY A CA 1
ATOM 2456 C C . GLY A 1 306 ? 29.936 -10.215 -22.843 1.00 36.06 306 GLY A C 1
ATOM 2457 O O . GLY A 1 306 ? 30.541 -9.151 -22.584 1.00 36.06 306 GLY A O 1
#

Foldseek 3Di:
DPQVDDDLVQWAFQADDLFWGKIAGNPAQKIWIFTKDFPVCVVDQPDALVVRQVVLVVQLCCQVVPVCVVPNPVVTWSADKDAHDLVSLVVNQVVHVVVYDPVSVSIGTRSHNSITGMTGNPLADPPDDPDPFFDKDKAFDLPDQAQDDDPPDPDPLSLAAPPQQVVQVVCCVVVQDVDGQLADSLLCVLLDLVSVLVNVVSCQQQVAVGIWMHGNSHTQWDDDGPDPDGTDLVSVLVSQVVVPQPPPVDNPVDDDSVNSSSVVSNVVSCVSNDDPDDCPPPPPPPDPRPSDHPSNVVVVVVVVVD

pLDDT: mean 86.88, std 16.22, range [33.91, 98.5]

InterPro domains:
  IPR009286 Inositol-pentakisphosphate 2-kinase [PF06090] (13-273)
  IPR009286 Inositol-pentakisphosphate 2-kinase [PTHR14456] (1-273)
  IPR043001 Inositol-pentakisphosphate 2-kinase, N-terminal lobe [G3DSA:3.30.200.110] (1-127)

Sequence (306 aa):
MELDKMDENDWKYHGEGNKSLVVSHVQLSRVLRLLKYPAEDSENPPQTAEQAFSQIQNIVDFSSNVMCSLLGDKFVHSGEVVKLPLEFVRQLSIKIQHHRPVWRCDKVMDIYSGCALCLPNLTSPLLHPPTRTPPLCIEIKPKCGFLPTSKHISKDIKTKVCRYCMHQHYKVSNGKWKRHSLYCPLDLFSGNRQRMHFAIRHLIEEPQNNFKVFKGGQCVYSSKEGSDESPDTNALLHHLRPYFLSTNNRVSSHMTSKSILNDFIQVLVNALLGGGGDEGQVTDRQGERRGFCQASHFNRERIRHG

Radius of gyration: 21.87 Å; Cα contacts (8 Å, |Δi|>4): 428; chains: 1; bounding box: 52×57×55 Å

Solvent-accessible surface area (backbone atoms only — not comparable to full-atom values): 18029 Å² total; per-residue (Å²): 128,72,72,94,70,67,60,48,84,49,45,41,79,67,53,70,63,96,56,33,39,33,33,28,40,76,86,52,54,33,26,42,40,32,46,40,45,57,44,90,51,65,90,49,76,93,59,52,43,67,56,48,42,50,56,47,43,52,53,28,48,46,32,57,73,47,46,19,75,77,69,34,67,92,76,47,83,50,53,46,76,41,82,49,51,47,66,41,44,44,54,34,49,64,69,36,52,84,74,50,60,75,94,58,60,69,35,38,72,64,50,74,46,27,47,32,40,39,34,74,27,78,41,41,62,82,88,58,76,95,54,100,64,67,56,77,28,77,51,72,56,67,72,72,51,65,59,64,80,62,91,86,60,89,52,71,62,51,60,43,35,36,71,65,61,60,47,38,56,56,37,33,77,68,62,59,34,95,66,72,53,72,40,35,32,31,30,54,64,52,83,42,67,68,42,25,46,53,20,51,51,24,31,66,74,44,21,52,94,31,28,35,36,22,49,59,54,38,81,70,40,58,48,63,83,81,54,92,71,74,63,57,63,66,60,45,48,62,72,47,45,71,71,69,56,68,75,63,93,50,84,66,91,75,75,50,74,68,54,56,52,50,54,52,43,50,51,53,53,49,57,76,68,59,67,95,60,80,88,69,79,76,73,80,77,84,63,93,62,79,75,62,40,76,76,37,56,74,65,56,55,54,64,74,77,102

Organism: NCBI:txid1143690

Nearest PDB structures (foldseek):
  6fjk-assembly1_A  TM=7.870E-01  e=1.220E-18  Arabidopsis thaliana
  4aqk-assembly1_A  TM=7.778E-01  e=3.065E-18  Arabidopsis thaliana
  2xan-assembly2_B  TM=7.586E-01  e=1.627E-18  Arabidopsis thaliana
  2xam-assembly2_B  TM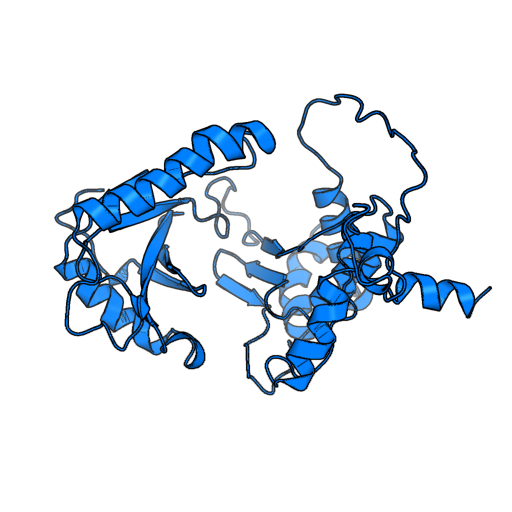=7.633E-01  e=2.048E-18  Arabidopsis thaliana
  6fl3-assembly1_A  TM=7.747E-01  e=4.856E-18  Arabidopsis thaliana

Mean predicted aligned error: 7.61 Å